Protein AF-0000000078685082 (afdb_homodimer)

Organism: Tetraodon nigroviridis (NCBI:txid99883)

Structure (mmCIF, N/CA/C/O backbone):
data_AF-0000000078685082-model_v1
#
loop_
_entity.id
_entity.type
_entity.pdbx_description
1 polymer 'MORN repeat-containing protein 3'
#
loo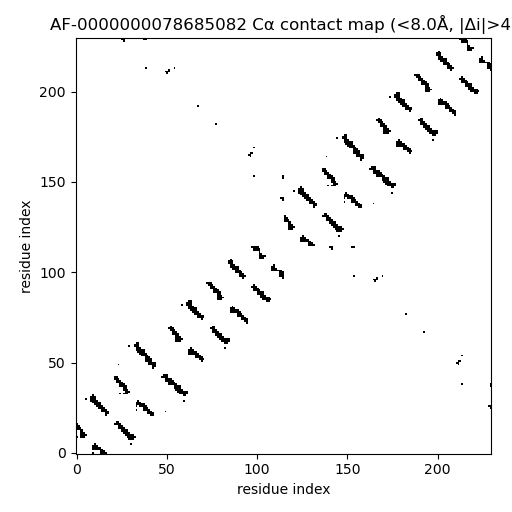p_
_atom_site.group_PDB
_atom_site.id
_atom_site.type_symbol
_atom_site.label_atom_id
_atom_site.label_alt_id
_atom_site.label_comp_id
_atom_site.label_asym_id
_atom_site.label_entity_id
_atom_site.label_seq_id
_atom_site.pdbx_PDB_ins_code
_atom_site.Cartn_x
_atom_site.Cartn_y
_atom_site.Cartn_z
_atom_site.occupancy
_atom_site.B_iso_or_equiv
_atom_site.auth_seq_id
_atom_site.auth_comp_id
_atom_site.auth_asym_id
_atom_site.auth_atom_id
_atom_site.pdbx_PDB_model_num
ATOM 1 N N . TYR A 1 1 ? -5.719 24.922 10.617 1 94.94 1 TYR A N 1
ATOM 2 C CA . TYR A 1 1 ? -4.48 24.203 10.883 1 94.94 1 TYR A CA 1
ATOM 3 C C . TYR A 1 1 ? -4.273 24 12.375 1 94.94 1 TYR A C 1
ATOM 5 O O . TYR A 1 1 ? -4.43 24.938 13.164 1 94.94 1 TYR A O 1
ATOM 13 N N . THR A 1 2 ? -4.035 22.766 12.781 1 95.56 2 THR A N 1
ATOM 14 C CA . THR A 1 2 ? -3.66 22.422 14.148 1 95.56 2 THR A CA 1
ATOM 15 C C . THR A 1 2 ? -2.309 21.719 14.18 1 95.56 2 THR A C 1
ATOM 17 O O . THR A 1 2 ? -2.145 20.656 13.57 1 95.56 2 THR A O 1
ATOM 20 N N . GLY A 1 3 ? -1.303 22.266 14.734 1 95.94 3 GLY A N 1
ATOM 21 C CA . GLY A 1 3 ? 0.028 21.688 14.789 1 95.94 3 GLY A CA 1
ATOM 22 C C . GLY A 1 3 ? 1.101 22.672 15.188 1 95.94 3 GLY A C 1
ATOM 23 O O . GLY A 1 3 ? 0.803 23.703 15.797 1 95.94 3 GLY A O 1
ATOM 24 N N . GLU A 1 4 ? 2.328 22.375 14.977 1 96.31 4 GLU A N 1
ATOM 25 C CA . GLU A 1 4 ? 3.482 23.172 15.359 1 96.31 4 GLU A CA 1
ATOM 26 C C . GLU A 1 4 ? 3.75 24.281 14.336 1 96.31 4 GLU A C 1
ATOM 28 O O . GLU A 1 4 ? 3.385 24.156 13.172 1 96.31 4 GLU A O 1
ATOM 33 N N . TRP A 1 5 ? 4.254 25.391 14.797 1 96.25 5 TRP A N 1
ATOM 34 C CA . TRP A 1 5 ? 4.621 26.516 13.961 1 96.25 5 TRP A CA 1
ATOM 35 C C . TRP A 1 5 ? 6.09 26.891 14.141 1 96.25 5 TRP A C 1
ATOM 37 O O . TRP A 1 5 ? 6.648 26.703 15.227 1 96.25 5 TRP A O 1
ATOM 47 N N . LEU A 1 6 ? 6.664 27.344 13.117 1 96.31 6 LEU A N 1
ATOM 48 C CA . LEU A 1 6 ? 8.008 27.906 13.133 1 96.31 6 LEU A CA 1
ATOM 49 C C . LEU A 1 6 ? 8.109 29.094 12.188 1 96.31 6 LEU A C 1
ATOM 51 O O . LEU A 1 6 ? 7.801 28.984 11 1 96.31 6 LEU A O 1
ATOM 55 N N . ASP A 1 7 ? 8.492 30.25 12.742 1 96.69 7 ASP A N 1
ATOM 56 C CA . ASP A 1 7 ? 8.609 31.5 11.977 1 96.69 7 ASP A CA 1
ATOM 57 C C . ASP A 1 7 ? 7.324 31.797 11.219 1 96.69 7 ASP A C 1
ATOM 59 O O . ASP A 1 7 ? 7.355 32.062 10.008 1 96.69 7 ASP A O 1
ATOM 63 N N . ASP A 1 8 ? 6.18 31.531 11.828 1 96.44 8 ASP A N 1
ATOM 64 C CA . ASP A 1 8 ? 4.832 31.859 11.375 1 96.44 8 ASP A CA 1
ATOM 65 C C . ASP A 1 8 ? 4.41 30.969 10.211 1 96.44 8 ASP A C 1
ATOM 67 O O . ASP A 1 8 ? 3.562 31.344 9.398 1 96.44 8 ASP A O 1
ATOM 71 N N . LYS A 1 9 ? 5.109 29.906 10.031 1 97.62 9 LYS A N 1
ATOM 72 C CA . LYS A 1 9 ? 4.734 28.922 9.023 1 97.62 9 LYS A CA 1
ATOM 73 C C . LYS A 1 9 ? 4.461 27.562 9.664 1 97.62 9 LYS A C 1
ATOM 75 O O . LYS A 1 9 ? 5.082 27.203 10.664 1 97.62 9 LYS A O 1
ATOM 80 N N . LYS A 1 10 ? 3.529 26.875 9.039 1 97 10 LYS A N 1
ATOM 81 C CA . LYS A 1 10 ? 3.285 25.5 9.492 1 97 10 LYS A CA 1
ATOM 82 C C . LYS A 1 10 ? 4.574 24.688 9.5 1 97 10 LYS A C 1
ATOM 84 O O . LYS A 1 10 ? 5.355 24.75 8.547 1 97 10 LYS A O 1
ATOM 89 N N . HIS A 1 11 ? 4.926 24 10.57 1 97.44 11 HIS A N 1
ATOM 90 C CA . HIS A 1 11 ? 6.16 23.234 10.75 1 97.44 11 HIS A CA 1
ATOM 91 C C . HIS A 1 11 ? 5.941 22.047 11.68 1 97.44 11 HIS A C 1
ATOM 93 O O . HIS A 1 11 ? 5.074 22.094 12.555 1 97.44 11 HIS A O 1
ATOM 99 N N . GLY A 1 12 ? 6.809 20.984 11.477 1 95.88 12 GLY A N 1
ATOM 100 C CA . GLY A 1 12 ? 6.656 19.812 12.336 1 95.88 12 GLY A CA 1
ATOM 101 C C . GLY A 1 12 ? 5.391 19.031 12.055 1 95.88 12 GLY A C 1
ATOM 102 O O . GLY A 1 12 ? 4.988 18.891 10.891 1 95.88 12 GLY A O 1
ATOM 103 N N . TYR A 1 13 ? 4.816 18.438 13.016 1 94.5 13 TYR A N 1
ATOM 104 C CA . TYR A 1 13 ? 3.625 17.609 12.828 1 94.5 13 TYR A CA 1
ATOM 105 C C . TYR A 1 13 ? 2.361 18.453 12.984 1 94.5 13 TYR A C 1
ATOM 107 O O . TYR A 1 13 ? 2.271 19.297 13.883 1 94.5 13 TYR A O 1
ATOM 115 N N . GLY A 1 14 ? 1.371 18.25 12.031 1 95.44 14 GLY A N 1
ATOM 116 C CA . GLY A 1 14 ? 0.139 19.016 12.125 1 95.44 14 GLY A CA 1
ATOM 117 C C . GLY A 1 14 ? -0.958 18.484 11.219 1 95.44 14 GLY A C 1
ATOM 118 O O . GLY A 1 14 ? -0.738 17.562 10.438 1 95.44 14 GLY A O 1
ATOM 119 N N . THR A 1 15 ? -2.123 19.016 11.367 1 96.12 15 THR A N 1
ATOM 120 C CA . THR A 1 15 ? -3.309 18.672 10.586 1 96.12 15 THR A CA 1
ATOM 121 C C . THR A 1 15 ? -3.9 19.922 9.938 1 96.12 15 THR A C 1
ATOM 123 O O . THR A 1 15 ? -4.121 20.938 10.617 1 96.12 15 THR A O 1
ATOM 126 N N . GLN A 1 16 ? -4.027 19.922 8.695 1 97.38 16 GLN A N 1
ATOM 127 C CA . GLN A 1 16 ? -4.734 20.984 7.977 1 97.38 16 GLN A CA 1
ATOM 128 C C . GLN A 1 16 ? -6.004 20.453 7.324 1 97.38 16 GLN A C 1
ATOM 130 O O . GLN A 1 16 ? -5.965 19.453 6.594 1 97.38 16 GLN A O 1
ATOM 135 N N . VAL A 1 17 ? -7.113 21.078 7.578 1 96.19 17 VAL A N 1
ATOM 136 C CA . VAL A 1 17 ? -8.398 20.734 6.973 1 96.19 17 VAL A CA 1
ATOM 137 C C . VAL A 1 17 ? -8.844 21.844 6.031 1 96.19 17 VAL A C 1
ATOM 139 O O . VAL A 1 17 ? -8.883 23.016 6.422 1 96.19 17 VAL A O 1
ATOM 142 N N . TRP A 1 18 ? -9 21.531 4.84 1 95.75 18 TRP A N 1
ATOM 143 C CA . TRP A 1 18 ? -9.594 22.453 3.877 1 95.75 18 TRP A CA 1
ATOM 144 C C . TRP A 1 18 ? -11.086 22.188 3.711 1 95.75 18 TRP A C 1
ATOM 146 O O . TRP A 1 18 ? -11.477 21.281 2.961 1 95.75 18 TRP A O 1
ATOM 156 N N . THR A 1 19 ? -11.906 22.922 4.344 1 91.56 19 THR A N 1
ATOM 157 C CA . THR A 1 19 ? -13.336 22.672 4.453 1 91.56 19 THR A CA 1
ATOM 158 C C . THR A 1 19 ? -14.031 22.875 3.105 1 91.56 19 THR A C 1
ATOM 160 O O . THR A 1 19 ? -15.016 22.203 2.799 1 91.56 19 THR A O 1
ATOM 163 N N . LYS A 1 20 ? -13.57 23.875 2.318 1 93.38 20 LYS A N 1
ATOM 164 C CA . LYS A 1 20 ? -14.203 24.188 1.044 1 93.38 20 LYS A CA 1
ATOM 165 C C . LYS A 1 20 ? -14.055 23.047 0.051 1 93.38 20 LYS A C 1
ATOM 167 O O . LYS A 1 20 ? -14.992 22.719 -0.683 1 93.38 20 LYS A O 1
ATOM 172 N N . THR A 1 21 ? -12.945 22.344 0.076 1 91.44 21 THR A N 1
ATOM 173 C CA . THR A 1 21 ? -12.672 21.297 -0.893 1 91.44 21 THR A CA 1
ATOM 174 C C . THR A 1 21 ? -12.914 19.922 -0.273 1 91.44 21 THR A C 1
ATOM 176 O O . THR A 1 21 ? -12.938 18.906 -0.98 1 91.44 21 THR A O 1
ATOM 179 N N . GLY A 1 22 ? -13.055 19.875 1.011 1 93.06 22 GLY A N 1
ATOM 180 C CA . GLY A 1 22 ? -13.25 18.609 1.696 1 93.06 22 GLY A CA 1
ATOM 181 C C . GLY A 1 22 ? -11.977 17.797 1.797 1 93.06 22 GLY A C 1
ATOM 182 O O . GLY A 1 22 ? -12.031 16.562 1.873 1 93.06 22 GLY A O 1
ATOM 183 N N . SER A 1 23 ? -10.836 18.484 1.773 1 94.81 23 SER A N 1
ATOM 184 C CA . SER A 1 23 ? -9.547 17.797 1.855 1 94.81 23 SER A CA 1
ATOM 185 C C . SER A 1 23 ? -8.906 17.984 3.227 1 94.81 23 SER A C 1
ATOM 187 O O . SER A 1 23 ? -9.258 18.922 3.957 1 94.81 23 SER A O 1
ATOM 189 N N . MET A 1 24 ? -8.055 17.031 3.561 1 95.75 24 MET A N 1
ATOM 190 C CA . MET A 1 24 ? -7.324 17.062 4.828 1 95.75 24 MET A CA 1
ATOM 191 C C . MET A 1 24 ? -5.918 16.5 4.66 1 95.75 24 MET A C 1
ATOM 193 O O . MET A 1 24 ? -5.719 15.516 3.934 1 95.75 24 MET A O 1
ATOM 197 N N . TYR A 1 25 ? -4.996 17.125 5.309 1 96.56 25 TYR A N 1
ATOM 198 C CA . TYR A 1 25 ? -3.639 16.594 5.367 1 96.56 25 TYR A CA 1
ATOM 199 C C . TYR A 1 25 ? -3.164 16.469 6.809 1 96.56 25 TYR A C 1
ATOM 201 O O . TYR A 1 25 ? -3.316 17.406 7.605 1 96.56 25 TYR A O 1
ATOM 209 N N . VAL A 1 26 ? -2.705 15.297 7.18 1 95.31 26 VAL A N 1
ATOM 210 C CA . VAL A 1 26 ? -2.121 15.016 8.484 1 95.31 26 VAL A CA 1
ATOM 211 C C . VAL A 1 26 ? -0.688 14.516 8.32 1 95.31 26 VAL A C 1
ATOM 213 O O . VAL A 1 26 ? -0.453 13.508 7.641 1 95.31 26 VAL A O 1
ATOM 216 N N . GLY A 1 27 ? 0.279 15.242 8.938 1 95.12 27 GLY A N 1
ATOM 217 C CA . GLY A 1 27 ? 1.666 14.82 8.82 1 95.12 27 GLY A CA 1
ATOM 218 C C . GLY A 1 27 ? 2.654 15.945 9.07 1 95.12 27 GLY A C 1
ATOM 219 O O . GLY A 1 27 ? 2.355 16.891 9.789 1 95.12 27 GLY A O 1
ATOM 220 N N . TYR A 1 28 ? 3.801 15.719 8.516 1 96.12 28 TYR A N 1
ATOM 221 C CA . TYR A 1 28 ? 4.875 16.672 8.773 1 96.12 28 TYR A CA 1
ATOM 222 C C . TYR A 1 28 ? 4.832 17.828 7.777 1 96.12 28 TYR A C 1
ATOM 224 O O . TYR A 1 28 ? 4.484 17.625 6.609 1 96.12 28 TYR A O 1
ATOM 232 N N . TRP A 1 29 ? 5.164 18.984 8.258 1 97.62 29 TRP A N 1
ATOM 233 C CA . TRP A 1 29 ? 5.199 20.234 7.504 1 97.62 29 TRP A CA 1
ATOM 234 C C . TRP A 1 29 ? 6.574 20.891 7.598 1 97.62 29 TRP A C 1
ATOM 236 O O . TRP A 1 29 ? 7.242 20.797 8.625 1 97.62 29 TRP A O 1
ATOM 246 N N . LYS A 1 30 ? 6.969 21.5 6.539 1 98.06 30 LYS A N 1
ATOM 247 C CA . LYS A 1 30 ? 8.148 22.359 6.484 1 98.06 30 LYS A CA 1
ATOM 248 C C . LYS A 1 30 ? 7.914 23.578 5.59 1 98.06 30 LYS A C 1
ATOM 250 O O . LYS A 1 30 ? 7.426 23.438 4.469 1 98.06 30 LYS A O 1
ATOM 255 N N . TYR A 1 31 ? 8.148 24.719 6.125 1 97.5 31 TYR A N 1
ATOM 256 C CA . TYR A 1 31 ? 7.988 25.984 5.418 1 97.5 31 TYR A CA 1
ATOM 257 C C . TYR A 1 31 ? 6.586 26.109 4.828 1 97.5 31 TYR A C 1
ATOM 259 O O . TYR A 1 31 ? 6.422 26.531 3.684 1 97.5 31 TYR A O 1
ATOM 267 N N . GLY A 1 32 ? 5.633 25.625 5.578 1 98 32 GLY A N 1
ATOM 268 C CA . GLY A 1 32 ? 4.23 25.828 5.242 1 98 32 GLY A CA 1
ATOM 269 C C . GLY A 1 32 ? 3.703 24.797 4.25 1 98 32 GLY A C 1
ATOM 270 O O . GLY A 1 32 ? 2.572 24.922 3.773 1 98 32 GLY A O 1
ATOM 271 N N . LYS A 1 33 ? 4.566 23.719 3.938 1 98.31 33 LYS A N 1
ATOM 272 C CA . LYS A 1 33 ? 4.152 22.719 2.965 1 98.31 33 LYS A CA 1
ATOM 273 C C . LYS A 1 33 ? 4.316 21.312 3.529 1 98.31 33 LYS A C 1
ATOM 275 O O . LYS A 1 33 ? 5.188 21.062 4.367 1 98.31 33 LYS A O 1
ATOM 280 N N . PRO A 1 34 ? 3.48 20.391 3.084 1 97.69 34 PRO A N 1
ATOM 281 C CA . PRO A 1 34 ? 3.736 19 3.438 1 97.69 34 PRO A CA 1
ATOM 282 C C . PRO A 1 34 ? 5.156 18.547 3.102 1 97.69 34 PRO A C 1
ATOM 284 O O . PRO A 1 34 ? 5.625 18.766 1.979 1 97.69 34 PRO A O 1
ATOM 287 N N . ASP A 1 35 ? 5.91 18.016 3.979 1 98.31 35 ASP A N 1
ATOM 288 C CA . ASP A 1 35 ? 7.297 17.594 3.82 1 98.31 35 ASP A CA 1
ATOM 289 C C . ASP A 1 35 ? 7.664 16.516 4.844 1 98.31 35 ASP A C 1
ATOM 291 O O . ASP A 1 35 ? 7.75 16.797 6.039 1 98.31 35 ASP A O 1
ATOM 295 N N . GLY A 1 36 ? 7.879 15.289 4.316 1 95.69 36 GLY A N 1
ATOM 296 C CA . GLY A 1 36 ? 8.047 14.125 5.168 1 95.69 36 GLY A CA 1
ATOM 297 C C . GLY A 1 36 ? 6.867 13.172 5.117 1 95.69 36 GLY A C 1
ATOM 298 O O . GLY A 1 36 ? 6.066 13.219 4.184 1 95.69 36 GLY A O 1
ATOM 299 N N . GLU A 1 37 ? 6.73 12.289 6.062 1 93.88 37 GLU A N 1
ATOM 300 C CA . GLU A 1 37 ? 5.629 11.336 6.113 1 93.88 37 GLU A CA 1
ATOM 301 C C . GLU A 1 37 ? 4.297 12.047 6.336 1 93.88 37 GLU A C 1
ATOM 303 O O . GLU A 1 37 ? 4.203 12.969 7.148 1 93.88 37 GLU A O 1
ATOM 308 N N . GLY A 1 38 ? 3.283 11.617 5.547 1 94.94 38 GLY A N 1
ATOM 309 C CA . GLY A 1 38 ? 1.976 12.234 5.727 1 94.94 38 GLY A CA 1
ATOM 310 C C . GLY A 1 38 ? 0.869 11.5 4.992 1 94.94 38 GLY A C 1
ATOM 311 O O . GLY A 1 38 ? 1.131 10.547 4.25 1 94.94 38 GLY A O 1
ATOM 312 N N . THR A 1 39 ? -0.371 11.938 5.285 1 96.12 39 THR A N 1
ATOM 313 C CA . THR A 1 39 ? -1.566 11.328 4.715 1 96.12 39 THR A CA 1
ATOM 314 C C . THR A 1 39 ? -2.525 12.398 4.199 1 96.12 39 THR A C 1
ATOM 316 O O . THR A 1 39 ? -2.85 13.344 4.918 1 96.12 39 THR A O 1
ATOM 319 N N . GLN A 1 40 ? -2.834 12.281 3.018 1 96.5 40 GLN A N 1
ATOM 320 C CA . GLN A 1 40 ? -3.902 13.086 2.439 1 96.5 40 GLN A CA 1
ATOM 321 C C . GLN A 1 40 ? -5.23 12.336 2.461 1 96.5 40 GLN A C 1
ATOM 323 O O . GLN A 1 40 ? -5.305 11.188 2.027 1 96.5 40 GLN A O 1
ATOM 328 N N . LYS A 1 41 ? -6.262 12.984 2.947 1 95.81 41 LYS A N 1
ATOM 329 C CA . LYS A 1 41 ? -7.598 12.398 3.018 1 95.81 41 LYS A CA 1
ATOM 330 C C . LYS A 1 41 ? -8.617 13.281 2.301 1 95.81 41 LYS A C 1
ATOM 332 O O . LYS A 1 41 ? -8.383 14.477 2.102 1 95.81 41 LYS A O 1
ATOM 337 N N . VAL A 1 42 ? -9.672 12.68 1.924 1 94.5 42 VAL A N 1
ATOM 338 C CA . VAL A 1 42 ? -10.766 13.414 1.3 1 94.5 42 VAL A CA 1
ATOM 339 C C . VAL A 1 42 ? -12.094 12.961 1.891 1 94.5 42 VAL A C 1
ATOM 341 O O . VAL A 1 42 ? -12.25 11.805 2.273 1 94.5 42 VAL A O 1
ATOM 344 N N . LEU A 1 43 ? -12.906 13.891 1.959 1 92.19 43 LEU A N 1
ATOM 345 C CA . LEU A 1 43 ? -14.25 13.562 2.426 1 92.19 43 LEU A CA 1
ATOM 346 C C . LEU A 1 43 ? -14.992 12.719 1.397 1 92.19 43 LEU A C 1
ATOM 348 O O . LEU A 1 43 ? -15.109 13.102 0.233 1 92.19 43 LEU A O 1
ATOM 352 N N . ASN A 1 44 ? -15.336 11.578 1.787 1 88.88 44 ASN A N 1
ATOM 353 C CA . ASN A 1 44 ? -16.125 10.695 0.939 1 88.88 44 ASN A CA 1
ATOM 354 C C . ASN A 1 44 ? -17.625 10.867 1.182 1 88.88 44 ASN A C 1
ATOM 356 O O . ASN A 1 44 ? -18.109 10.562 2.268 1 88.88 44 ASN A O 1
ATOM 360 N N . PRO A 1 45 ? -18.25 11.258 0.234 1 86.19 45 PRO A N 1
ATOM 361 C CA . PRO A 1 45 ? -19.672 11.531 0.452 1 86.19 45 PRO A CA 1
ATOM 362 C C . PRO A 1 45 ? -20.484 10.266 0.694 1 86.19 45 PRO A C 1
ATOM 364 O O . PRO A 1 45 ? -21.547 10.32 1.318 1 86.19 45 PRO A O 1
ATOM 367 N N . LYS A 1 46 ? -20 9.172 0.213 1 84.56 46 LYS A N 1
ATOM 368 C CA . LYS A 1 46 ? -20.719 7.914 0.369 1 84.56 46 LYS A CA 1
ATOM 369 C C . LYS A 1 46 ? -20.719 7.453 1.823 1 84.56 46 LYS A C 1
ATOM 371 O O . LYS A 1 46 ? -21.719 6.941 2.32 1 84.56 46 LYS A O 1
ATOM 376 N N . VAL A 1 47 ? -19.641 7.684 2.502 1 81.56 47 VAL A N 1
ATOM 377 C CA . VAL A 1 47 ? -19.547 7.207 3.877 1 81.56 47 VAL A CA 1
ATOM 378 C C . VAL A 1 47 ? -19.562 8.391 4.84 1 81.56 47 VAL A C 1
ATOM 380 O O . VAL A 1 47 ? -19.625 8.211 6.059 1 81.56 47 VAL A O 1
ATOM 383 N N . LYS A 1 48 ? -19.656 9.695 4.262 1 86.88 48 LYS A N 1
ATOM 384 C CA . LYS A 1 48 ? -19.719 10.945 5.02 1 86.88 48 LYS A CA 1
ATOM 385 C C . LYS A 1 48 ? -18.562 11.039 6.016 1 86.88 48 LYS A C 1
ATOM 387 O O . LYS A 1 48 ? -18.766 11.391 7.18 1 86.88 48 LYS A O 1
ATOM 392 N N . ASP A 1 49 ? -17.438 10.5 5.648 1 90 49 ASP A N 1
ATOM 393 C CA . ASP A 1 49 ? -16.219 10.539 6.453 1 90 49 ASP A CA 1
ATOM 394 C C . ASP A 1 49 ? -14.977 10.664 5.566 1 90 49 ASP A C 1
ATOM 396 O O . ASP A 1 49 ? -15.062 10.539 4.344 1 90 49 ASP A O 1
ATOM 400 N N . TYR A 1 50 ? -13.852 10.961 6.25 1 90.94 50 TYR A N 1
ATOM 401 C CA . TYR A 1 50 ? -12.609 11.094 5.492 1 90.94 50 TYR A CA 1
ATOM 402 C C . TYR A 1 50 ? -12.023 9.727 5.172 1 90.94 50 TYR A C 1
ATOM 404 O O . TYR A 1 50 ? -12.031 8.828 6.016 1 90.94 50 TYR A O 1
ATOM 412 N N . VAL A 1 51 ? -11.562 9.625 3.947 1 91.5 51 VAL A N 1
ATOM 413 C CA . VAL A 1 51 ? -10.875 8.406 3.518 1 91.5 51 VAL A CA 1
ATOM 414 C C . VAL A 1 51 ? -9.484 8.766 3.008 1 91.5 51 VAL A C 1
ATOM 416 O O . VAL A 1 51 ? -9.266 9.859 2.486 1 91.5 51 VAL A O 1
ATOM 419 N N . VAL A 1 52 ? -8.586 7.816 3.172 1 94.19 52 VAL A N 1
ATOM 420 C CA . VAL A 1 52 ? -7.211 8.062 2.758 1 94.19 52 VAL A CA 1
ATOM 421 C C . VAL A 1 52 ? -7.121 8.062 1.233 1 94.19 52 VAL A C 1
ATOM 423 O O . VAL A 1 52 ? -7.621 7.145 0.576 1 94.19 52 VAL A O 1
ATOM 426 N N . LYS A 1 53 ? -6.52 9.094 0.712 1 95.31 53 LYS A N 1
ATOM 427 C CA . LYS A 1 53 ? -6.242 9.156 -0.719 1 95.31 53 LYS A CA 1
ATOM 428 C C . LYS A 1 53 ? -4.777 8.836 -1.008 1 95.31 53 LYS A C 1
ATOM 430 O O . LYS A 1 53 ? -4.469 8.117 -1.957 1 95.31 53 LYS A O 1
ATOM 435 N N . TYR A 1 54 ? -3.953 9.344 -0.201 1 96.38 54 TYR A N 1
ATOM 436 C CA . TYR A 1 54 ? -2.521 9.094 -0.331 1 96.38 54 TYR A CA 1
ATOM 437 C C . TYR A 1 54 ? -1.852 9.039 1.037 1 96.38 54 TYR A C 1
ATOM 439 O O . TYR A 1 54 ? -2.152 9.852 1.914 1 96.38 54 TYR A O 1
ATOM 447 N N . ALA A 1 55 ? -1.031 8.117 1.258 1 95.69 55 ALA A N 1
ATOM 448 C CA . ALA A 1 55 ? -0.179 8.031 2.441 1 95.69 55 ALA A CA 1
ATOM 449 C C . ALA A 1 55 ? 1.26 7.703 2.057 1 95.69 55 ALA A C 1
ATOM 451 O O . ALA A 1 55 ? 1.509 6.738 1.326 1 95.69 55 ALA A O 1
ATOM 452 N N . GLY A 1 56 ? 2.213 8.5 2.484 1 94.81 56 GLY A N 1
ATOM 453 C CA . GLY A 1 56 ? 3.613 8.312 2.146 1 94.81 56 GLY A CA 1
ATOM 454 C C . GLY A 1 56 ? 4.457 9.547 2.385 1 94.81 56 GLY A C 1
ATOM 455 O O . GLY A 1 56 ? 4.16 10.344 3.281 1 94.81 56 GLY A O 1
ATOM 456 N N . ASP A 1 57 ? 5.52 9.57 1.598 1 95.75 57 ASP A N 1
ATOM 457 C CA . ASP A 1 57 ? 6.457 10.68 1.756 1 95.75 57 ASP A CA 1
ATOM 458 C C . ASP A 1 57 ? 6.055 11.867 0.88 1 95.75 57 ASP A C 1
ATOM 460 O O . ASP A 1 57 ? 5.512 11.68 -0.21 1 95.75 57 ASP A O 1
ATOM 464 N N . TRP A 1 58 ? 6.301 13.008 1.371 1 97.56 58 TRP A N 1
ATOM 465 C CA . TRP A 1 58 ? 6.117 14.281 0.681 1 97.56 58 TRP A CA 1
ATOM 466 C C . TRP A 1 58 ? 7.418 15.078 0.655 1 97.56 58 TRP A C 1
ATOM 468 O O . TRP A 1 58 ? 8.25 14.953 1.557 1 97.56 58 TRP A O 1
ATOM 478 N N . LYS A 1 59 ? 7.566 15.836 -0.357 1 98.38 59 LYS A N 1
ATOM 479 C CA . LYS A 1 59 ? 8.672 16.781 -0.459 1 98.38 59 LYS A CA 1
ATOM 480 C C . LYS A 1 59 ? 8.219 18.078 -1.141 1 98.38 59 LYS A C 1
ATOM 482 O O . LYS A 1 59 ? 7.703 18.047 -2.26 1 98.38 59 LYS A O 1
ATOM 487 N N . ASN A 1 60 ? 8.367 19.141 -0.419 1 98.06 60 ASN A N 1
ATOM 488 C CA . ASN A 1 60 ? 8.008 20.453 -0.951 1 98.06 60 ASN A CA 1
ATOM 489 C C . ASN A 1 60 ? 6.574 20.469 -1.474 1 98.06 60 ASN A C 1
ATOM 491 O O . ASN A 1 60 ? 6.312 20.984 -2.566 1 98.06 60 ASN A O 1
ATOM 495 N N . GLY A 1 61 ? 5.691 19.844 -0.752 1 98.19 61 GLY A N 1
ATOM 496 C CA . GLY A 1 61 ? 4.262 19.906 -1.018 1 98.19 61 GLY A CA 1
ATOM 497 C C . GLY A 1 61 ? 3.814 18.906 -2.07 1 98.19 61 GLY A C 1
ATOM 498 O O . GLY A 1 61 ? 2.645 18.891 -2.461 1 98.19 61 GLY A O 1
ATOM 499 N N . LYS A 1 62 ? 4.797 18.062 -2.547 1 98.38 62 LYS A N 1
ATOM 500 C CA . LYS A 1 62 ? 4.461 17.094 -3.584 1 98.38 62 LYS A CA 1
ATOM 501 C C . LYS A 1 62 ? 4.73 15.664 -3.109 1 98.38 62 LYS A C 1
ATOM 503 O O . LYS A 1 62 ? 5.676 15.43 -2.354 1 98.38 62 LYS A O 1
ATOM 508 N N . LYS A 1 63 ? 3.902 14.719 -3.57 1 97.62 63 LYS A N 1
ATOM 509 C CA . LYS A 1 63 ? 4.172 13.312 -3.297 1 97.62 63 LYS A CA 1
ATOM 510 C C . LYS A 1 63 ? 5.574 12.922 -3.756 1 97.62 63 LYS A C 1
ATOM 512 O O . LYS A 1 63 ? 6.012 13.312 -4.836 1 97.62 63 LYS A O 1
ATOM 517 N N . HIS A 1 64 ? 6.305 12.211 -2.955 1 97.5 64 HIS A N 1
ATOM 518 C CA . HIS A 1 64 ? 7.699 11.852 -3.205 1 97.5 64 HIS A CA 1
ATOM 519 C C . HIS A 1 64 ? 8.078 10.578 -2.467 1 97.5 64 HIS A C 1
ATOM 521 O O . HIS A 1 64 ? 7.422 10.195 -1.497 1 97.5 64 HIS A O 1
ATOM 527 N N . GLY A 1 65 ? 9.102 9.812 -3.006 1 95 65 GLY A N 1
ATOM 528 C CA . GLY A 1 65 ? 9.5 8.594 -2.318 1 95 65 GLY A CA 1
ATOM 529 C C . GLY A 1 65 ? 8.484 7.477 -2.443 1 95 65 GLY A C 1
ATOM 530 O O . GLY A 1 65 ? 7.859 7.312 -3.494 1 95 65 GLY A O 1
ATOM 531 N N . MET A 1 66 ? 8.344 6.684 -1.386 1 93.06 66 MET A N 1
ATOM 532 C CA . MET A 1 66 ? 7.398 5.57 -1.39 1 93.06 66 MET A CA 1
ATOM 533 C C . MET A 1 66 ? 6.035 6.016 -0.875 1 93.06 66 MET A C 1
ATOM 535 O O . MET A 1 66 ? 5.949 6.828 0.047 1 93.06 66 MET A O 1
ATOM 539 N N . GLY A 1 67 ? 4.988 5.492 -1.525 1 94.38 67 GLY A N 1
ATOM 540 C CA . GLY A 1 67 ? 3.658 5.824 -1.036 1 94.38 67 GLY A CA 1
ATOM 541 C C . GLY A 1 67 ? 2.578 4.906 -1.575 1 94.38 67 GLY A C 1
ATOM 542 O O . GLY A 1 67 ? 2.828 4.113 -2.488 1 94.38 67 GLY A O 1
ATOM 543 N N . LEU A 1 68 ? 1.446 4.957 -0.942 1 96.5 68 LEU A N 1
ATOM 544 C CA . LEU A 1 68 ? 0.231 4.242 -1.313 1 96.5 68 LEU A CA 1
ATOM 545 C C . LEU A 1 68 ? -0.868 5.215 -1.729 1 96.5 68 LEU A C 1
ATOM 547 O O . LEU A 1 68 ? -1.146 6.184 -1.021 1 96.5 68 LEU A O 1
ATOM 551 N N . TYR A 1 69 ? -1.327 5.027 -2.924 1 96.44 69 TYR A N 1
ATOM 552 C CA . TYR A 1 69 ? -2.363 5.891 -3.48 1 96.44 69 TYR A CA 1
ATOM 553 C C . TYR A 1 69 ? -3.637 5.102 -3.764 1 96.44 69 TYR A C 1
ATOM 555 O O . TYR A 1 69 ? -3.602 4.086 -4.461 1 96.44 69 TYR A O 1
ATOM 563 N N . PHE A 1 70 ? -4.703 5.605 -3.227 1 94.56 70 PHE A N 1
ATOM 564 C CA . PHE A 1 70 ? -6 4.965 -3.387 1 94.56 70 PHE A CA 1
ATOM 565 C C . PHE A 1 70 ? -6.848 5.699 -4.418 1 94.56 70 PHE A C 1
ATOM 567 O O . PHE A 1 70 ? -7.18 6.875 -4.23 1 94.56 70 PHE A O 1
ATOM 574 N N . ASP A 1 71 ? -7.129 4.973 -5.48 1 90.62 71 ASP A N 1
ATOM 575 C CA . ASP A 1 71 ? -8.023 5.539 -6.488 1 90.62 71 ASP A CA 1
ATOM 576 C C . ASP A 1 71 ? -9.391 4.863 -6.453 1 90.62 71 ASP A C 1
ATOM 578 O O . ASP A 1 71 ? -9.484 3.635 -6.52 1 90.62 71 ASP A O 1
ATOM 582 N N . ASP A 1 72 ? -10.422 5.586 -6.422 1 83.56 72 ASP A N 1
ATOM 583 C CA . ASP A 1 72 ? -11.781 5.078 -6.273 1 83.56 72 ASP A CA 1
ATOM 584 C C . ASP A 1 72 ? -12.141 4.117 -7.41 1 83.56 72 ASP A C 1
ATOM 586 O O . ASP A 1 72 ? -12.906 3.176 -7.215 1 83.56 72 ASP A O 1
ATOM 590 N N . ASN A 1 73 ? -11.594 4.316 -8.57 1 84.88 73 ASN A N 1
ATOM 591 C CA . ASN A 1 73 ? -12 3.541 -9.734 1 84.88 73 ASN A CA 1
ATOM 592 C C . ASN A 1 73 ? -10.875 2.633 -10.227 1 84.88 73 ASN A C 1
ATOM 594 O O . ASN A 1 73 ? -11.117 1.471 -10.562 1 84.88 73 ASN A O 1
ATOM 598 N N . ALA A 1 74 ? -9.641 3.143 -10.117 1 86.31 74 ALA A N 1
ATOM 599 C CA . ALA A 1 74 ? -8.531 2.48 -10.797 1 86.31 74 ALA A CA 1
ATOM 600 C C . ALA A 1 74 ? -7.844 1.477 -9.875 1 86.31 74 ALA A C 1
ATOM 602 O O . ALA A 1 74 ? -7.094 0.614 -10.328 1 86.31 74 ALA A O 1
ATOM 603 N N . GLY A 1 75 ? -8.18 1.59 -8.555 1 91.56 75 GLY A N 1
ATOM 604 C CA . GLY A 1 75 ? -7.551 0.664 -7.629 1 91.56 75 GLY A CA 1
ATOM 605 C C . GLY A 1 75 ? -6.492 1.317 -6.758 1 91.56 75 GLY A C 1
ATOM 606 O O . GLY A 1 75 ? -6.648 2.467 -6.344 1 91.56 75 GLY A O 1
ATOM 607 N N . ILE A 1 76 ? -5.469 0.537 -6.348 1 94.69 76 ILE A N 1
ATOM 608 C CA . ILE A 1 76 ? -4.449 0.996 -5.41 1 94.69 76 ILE A CA 1
ATOM 609 C C . ILE A 1 76 ? -3.076 0.959 -6.082 1 94.69 76 ILE A C 1
ATOM 611 O O . ILE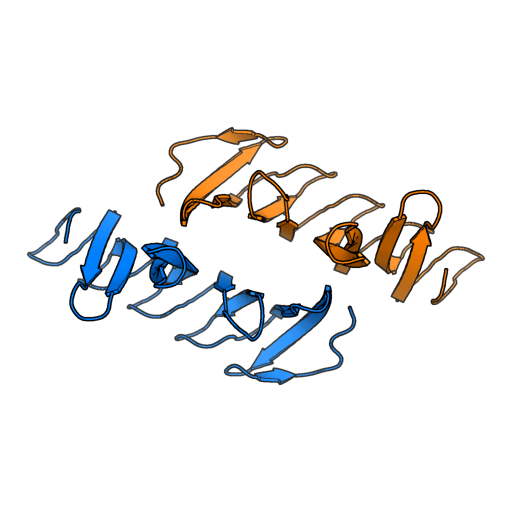 A 1 76 ? -2.721 -0.03 -6.727 1 94.69 76 ILE A O 1
ATOM 615 N N . TYR A 1 77 ? -2.389 2.061 -6.027 1 95.31 77 TYR A N 1
ATOM 616 C CA . TYR A 1 77 ? -0.995 2.092 -6.457 1 95.31 77 TYR A CA 1
ATOM 617 C C . TYR A 1 77 ? -0.055 2.137 -5.258 1 95.31 77 TYR A C 1
ATOM 619 O O . TYR A 1 77 ? -0.246 2.939 -4.344 1 95.31 77 TYR A O 1
ATOM 627 N N . GLU A 1 78 ? 0.907 1.24 -5.172 1 94.44 78 GLU A N 1
ATOM 628 C CA . GLU A 1 78 ? 1.986 1.208 -4.188 1 94.44 78 GLU A CA 1
ATOM 629 C C . GLU A 1 78 ? 3.35 1.345 -4.863 1 94.44 78 GLU A C 1
ATOM 631 O O . GLU A 1 78 ? 3.732 0.502 -5.676 1 94.44 78 GLU A O 1
ATOM 636 N N . GLY A 1 79 ? 4.109 2.486 -4.527 1 94 79 GLY A N 1
ATOM 637 C CA . GLY A 1 79 ? 5.418 2.586 -5.152 1 94 79 GLY A CA 1
ATOM 638 C C . GLY A 1 79 ? 6.031 3.971 -5.039 1 94 79 GLY A C 1
ATOM 639 O O . GLY A 1 79 ? 5.715 4.723 -4.117 1 94 79 GLY A O 1
ATOM 640 N N . GLN A 1 80 ? 6.945 4.172 -5.984 1 95.31 80 GLN A N 1
ATOM 641 C CA . GLN A 1 80 ? 7.766 5.379 -5.918 1 95.31 80 GLN A CA 1
ATOM 642 C C . GLN A 1 80 ? 7.062 6.555 -6.59 1 95.31 80 GLN A C 1
ATOM 644 O O . GLN A 1 80 ? 6.395 6.387 -7.613 1 95.31 80 GLN A O 1
ATOM 649 N N . TRP A 1 81 ? 7.254 7.707 -6.016 1 96.94 81 TRP A N 1
ATOM 650 C CA . TRP A 1 81 ? 6.77 8.984 -6.523 1 96.94 81 TRP A CA 1
ATOM 651 C C . TRP A 1 81 ? 7.914 9.984 -6.656 1 96.94 81 TRP A C 1
ATOM 653 O O . TRP A 1 81 ? 8.812 10.031 -5.809 1 96.94 81 TRP A O 1
ATOM 663 N N . VAL A 1 82 ? 7.875 10.781 -7.691 1 97.31 82 VAL A N 1
ATOM 664 C CA . VAL A 1 82 ? 8.797 11.891 -7.891 1 97.31 82 VAL A CA 1
ATOM 665 C C . VAL A 1 82 ? 8.031 13.117 -8.398 1 97.31 82 VAL A C 1
ATOM 667 O O . VAL A 1 82 ? 7.402 13.062 -9.453 1 97.31 82 VAL A O 1
ATOM 670 N N . GLU A 1 83 ? 8.023 14.172 -7.578 1 97.12 83 GLU A N 1
ATOM 671 C CA . GLU A 1 83 ? 7.387 15.438 -7.93 1 97.12 83 GLU A CA 1
ATOM 672 C C . GLU A 1 83 ? 5.918 15.242 -8.289 1 97.12 83 GLU A C 1
ATOM 674 O O . GLU A 1 83 ? 5.449 15.758 -9.305 1 97.12 83 GLU A O 1
ATOM 679 N N . GLY A 1 84 ? 5.289 14.383 -7.539 1 97.5 84 GLY A N 1
ATOM 680 C CA . GLY A 1 84 ? 3.848 14.242 -7.648 1 97.5 84 GLY A CA 1
ATOM 681 C C . GLY A 1 84 ? 3.422 13.195 -8.664 1 97.5 84 GLY A C 1
ATOM 682 O O . GLY A 1 84 ? 2.229 12.969 -8.867 1 97.5 84 GLY A O 1
ATOM 683 N N . HIS A 1 85 ? 4.48 12.562 -9.242 1 96.94 85 HIS A N 1
ATOM 684 C CA . HIS A 1 85 ? 4.152 11.57 -10.266 1 96.94 85 HIS A CA 1
ATOM 685 C C . HIS A 1 85 ? 4.699 10.195 -9.898 1 96.94 85 HIS A C 1
ATOM 687 O O . HIS A 1 85 ? 5.797 10.086 -9.344 1 96.94 85 HIS A O 1
ATOM 693 N N . GLN A 1 86 ? 3.904 9.148 -10.242 1 94.81 86 GLN A N 1
ATOM 694 C CA . GLN A 1 86 ? 4.426 7.797 -10.109 1 94.81 86 GLN A CA 1
ATOM 695 C C . GLN A 1 86 ? 5.68 7.602 -10.961 1 94.81 86 GLN A C 1
ATOM 697 O O . GLN A 1 86 ? 5.676 7.91 -12.148 1 94.81 86 GLN A O 1
ATOM 702 N N . ASN A 1 87 ? 6.777 7.23 -10.383 1 94.69 87 ASN A N 1
ATOM 703 C CA . ASN A 1 87 ? 8.07 7.07 -11.031 1 94.69 87 ASN A CA 1
ATOM 704 C C . ASN A 1 87 ? 8.898 5.969 -10.383 1 94.69 87 ASN A C 1
ATOM 706 O O . ASN A 1 87 ? 8.914 5.84 -9.156 1 94.69 87 ASN A O 1
ATOM 710 N N . GLY A 1 88 ? 9.5 5.082 -11.328 1 91.94 88 GLY A N 1
ATOM 711 C CA . GLY A 1 88 ? 10.273 3.98 -10.789 1 91.94 88 GLY A CA 1
ATOM 712 C C . GLY A 1 88 ? 9.477 2.697 -10.648 1 91.94 88 GLY A C 1
ATOM 713 O O . GLY A 1 88 ? 8.594 2.422 -11.461 1 91.94 88 GLY A O 1
ATOM 714 N N . TRP A 1 89 ? 9.789 1.87 -9.68 1 89.62 89 TRP A N 1
ATOM 715 C CA . TRP A 1 89 ? 9.125 0.587 -9.492 1 89.62 89 TRP A CA 1
ATOM 716 C C . TRP A 1 89 ? 7.844 0.755 -8.68 1 89.62 89 TRP A C 1
ATOM 718 O O . TRP A 1 89 ? 7.789 1.578 -7.758 1 89.62 89 TRP A O 1
ATOM 728 N N . GLY A 1 90 ? 6.816 0.055 -9.102 1 90.81 90 GLY A N 1
ATOM 729 C CA . GLY A 1 90 ? 5.578 0.074 -8.336 1 90.81 90 GLY A CA 1
ATOM 730 C C . GLY A 1 90 ? 4.66 -1.089 -8.656 1 90.81 90 GLY A C 1
ATOM 731 O O . GLY A 1 90 ? 4.992 -1.939 -9.484 1 90.81 90 GLY A O 1
ATOM 732 N N . ARG A 1 91 ? 3.629 -1.109 -7.938 1 92.38 91 ARG A N 1
ATOM 733 C CA . ARG A 1 91 ? 2.58 -2.109 -8.125 1 92.38 91 ARG A CA 1
ATOM 734 C C . ARG A 1 91 ? 1.205 -1.455 -8.188 1 92.38 91 ARG A C 1
ATOM 736 O O . ARG A 1 91 ? 0.906 -0.548 -7.406 1 92.38 91 ARG A O 1
ATOM 743 N N . MET A 1 92 ? 0.489 -1.934 -9.133 1 93.25 92 MET A N 1
ATOM 744 C CA . MET A 1 92 ? -0.904 -1.512 -9.25 1 93.25 92 MET A CA 1
ATOM 745 C C . MET A 1 92 ? -1.851 -2.67 -8.953 1 93.25 92 MET A C 1
ATOM 747 O O . MET A 1 92 ? -1.71 -3.754 -9.523 1 93.25 92 MET A O 1
ATOM 751 N N . TYR A 1 93 ? -2.768 -2.408 -8.008 1 91 93 TYR A N 1
ATOM 752 C CA . TYR A 1 93 ? -3.801 -3.377 -7.66 1 91 93 TYR A CA 1
ATOM 753 C C . TYR A 1 93 ? -5.152 -2.969 -8.234 1 91 93 TYR A C 1
ATOM 755 O O . TYR A 1 93 ? -5.727 -1.957 -7.828 1 91 93 TYR A O 1
ATOM 763 N N . PHE A 1 94 ? -5.676 -3.83 -9.094 1 89.31 94 PHE A N 1
ATOM 764 C CA . PHE A 1 94 ? -6.926 -3.498 -9.766 1 89.31 94 PHE A CA 1
ATOM 765 C C . PHE A 1 94 ? -8.117 -4.074 -9.008 1 89.31 94 PHE A C 1
ATOM 767 O O . PHE A 1 94 ? -7.996 -5.102 -8.336 1 89.31 94 PHE A O 1
ATOM 774 N N . PRO A 1 95 ? -9.258 -3.436 -9.172 1 86.38 95 PRO A N 1
ATOM 775 C CA . PRO A 1 95 ? -10.453 -3.895 -8.469 1 86.38 95 PRO A CA 1
ATOM 776 C C . PRO A 1 95 ? -10.844 -5.328 -8.828 1 86.38 95 PRO A C 1
ATOM 778 O O . PRO A 1 95 ? -11.445 -6.035 -8.016 1 86.38 95 PRO A O 1
ATOM 781 N N . ASN A 1 96 ? -10.375 -5.785 -9.938 1 83.69 96 ASN A N 1
ATOM 782 C CA . ASN A 1 96 ? -10.742 -7.121 -10.391 1 83.69 96 ASN A CA 1
ATOM 783 C C . ASN A 1 96 ? -9.797 -8.18 -9.836 1 83.69 96 ASN A C 1
ATOM 785 O O . ASN A 1 96 ? -9.875 -9.352 -10.219 1 83.69 96 ASN A O 1
ATOM 789 N N . GLY A 1 97 ? -8.836 -7.734 -9.055 1 83.12 97 GLY A N 1
ATOM 790 C CA . GLY A 1 97 ? -7.938 -8.688 -8.422 1 83.12 97 GLY A CA 1
ATOM 791 C C . GLY A 1 97 ? -6.609 -8.828 -9.141 1 83.12 97 GLY A C 1
ATOM 792 O O . GLY A 1 97 ? -5.691 -9.477 -8.633 1 83.12 97 GLY A O 1
ATOM 793 N N . ASP A 1 98 ? -6.488 -8.203 -10.266 1 86.06 98 ASP A N 1
ATOM 794 C CA . ASP A 1 98 ? -5.227 -8.25 -11 1 86.06 98 ASP A CA 1
ATOM 795 C C . ASP A 1 98 ? -4.188 -7.324 -10.367 1 86.06 98 ASP A C 1
ATOM 797 O O . ASP A 1 98 ? -4.539 -6.297 -9.781 1 86.06 98 ASP A O 1
ATOM 801 N N . VAL A 1 99 ? -2.91 -7.82 -10.445 1 90.19 99 VAL A N 1
ATOM 802 C CA . VAL A 1 99 ? -1.812 -6.996 -9.945 1 90.19 99 VAL A CA 1
ATOM 803 C C . VAL A 1 99 ? -0.786 -6.781 -11.062 1 90.19 99 VAL A C 1
ATOM 805 O O . VAL A 1 99 ? -0.424 -7.723 -11.766 1 90.19 99 VAL A O 1
ATOM 808 N N . TYR A 1 100 ? -0.49 -5.527 -11.281 1 88 100 TYR A N 1
ATOM 809 C CA . TYR A 1 100 ? 0.596 -5.168 -12.188 1 88 100 TYR A CA 1
ATOM 810 C C . TYR A 1 100 ? 1.814 -4.684 -11.406 1 88 100 TYR A C 1
ATOM 812 O O . TYR A 1 100 ? 1.698 -3.82 -10.531 1 88 100 TYR A O 1
ATOM 820 N N . ALA A 1 101 ? 2.92 -5.367 -11.609 1 87.5 101 ALA A N 1
ATOM 821 C CA . ALA A 1 101 ? 4.188 -4.918 -11.039 1 87.5 101 ALA A CA 1
ATOM 822 C C . ALA A 1 101 ? 5.176 -4.531 -12.141 1 87.5 101 ALA A C 1
ATOM 824 O O . ALA A 1 101 ? 5.426 -5.312 -13.062 1 87.5 101 ALA A O 1
ATOM 825 N N . GLY A 1 102 ? 5.707 -3.211 -12.07 1 86.56 102 GLY A N 1
ATOM 826 C CA . GLY A 1 102 ? 6.633 -2.766 -13.102 1 86.56 102 GLY A CA 1
ATOM 827 C C . GLY A 1 102 ? 7.113 -1.342 -12.891 1 86.56 102 GLY A C 1
ATOM 828 O O . GLY A 1 102 ? 6.984 -0.79 -11.797 1 86.56 102 GLY A O 1
ATOM 829 N N . GLU A 1 103 ? 7.73 -0.919 -13.961 1 90.38 103 GLU A N 1
ATOM 830 C CA . GLU A 1 103 ? 8.297 0.426 -13.906 1 90.38 103 GLU A CA 1
ATOM 831 C C . GLU A 1 103 ? 7.285 1.467 -14.383 1 90.38 103 GLU A C 1
ATOM 833 O O . GLU A 1 103 ? 6.535 1.226 -15.336 1 90.38 103 GLU A O 1
ATOM 838 N N . TRP A 1 104 ? 7.273 2.551 -13.742 1 91.38 104 TRP A N 1
ATOM 839 C CA . TRP A 1 104 ? 6.477 3.715 -14.117 1 91.38 104 TRP A CA 1
ATOM 840 C C . TRP A 1 104 ? 7.375 4.883 -14.508 1 91.38 104 TRP A C 1
ATOM 842 O O . TRP A 1 104 ? 8.461 5.051 -13.953 1 91.38 104 TRP A O 1
ATOM 852 N N . LEU A 1 105 ? 6.879 5.602 -15.516 1 89.81 105 LEU A N 1
ATOM 853 C CA . LEU A 1 105 ? 7.523 6.848 -15.914 1 89.81 105 LEU A CA 1
ATOM 854 C C . LEU A 1 105 ? 6.496 7.957 -16.109 1 89.81 105 LEU A C 1
ATOM 856 O O . LEU A 1 105 ? 5.637 7.867 -16.984 1 89.81 105 LEU A O 1
ATOM 860 N N . ASN A 1 106 ? 6.59 8.891 -15.242 1 89.62 106 ASN A N 1
ATOM 861 C CA . ASN A 1 106 ? 5.727 10.062 -15.281 1 89.62 106 ASN A CA 1
ATOM 862 C C . ASN A 1 106 ? 4.25 9.672 -15.297 1 89.62 106 ASN A C 1
ATOM 864 O O . ASN A 1 106 ? 3.48 10.156 -16.125 1 89.62 106 ASN A O 1
ATOM 868 N N . GLY A 1 107 ? 3.861 8.695 -14.461 1 87.75 107 GLY A N 1
ATOM 869 C CA . GLY A 1 107 ? 2.467 8.336 -14.25 1 87.75 107 GLY A CA 1
ATOM 870 C C . GLY A 1 107 ? 1.982 7.242 -15.188 1 87.75 107 GLY A C 1
ATOM 871 O O . GLY A 1 107 ? 0.839 6.793 -15.086 1 87.75 107 GLY A O 1
ATOM 872 N N . GLN A 1 108 ? 2.928 6.852 -16.031 1 88 108 GLN A N 1
ATOM 873 C CA . GLN A 1 108 ? 2.547 5.812 -16.984 1 88 108 GLN A CA 1
ATOM 874 C C . GLN A 1 108 ? 3.346 4.535 -16.75 1 88 108 GLN A C 1
ATOM 876 O O . GLN A 1 108 ? 4.555 4.586 -16.516 1 88 108 GLN A O 1
ATOM 881 N N . HIS A 1 109 ? 2.568 3.443 -16.672 1 80.75 109 HIS A N 1
ATOM 882 C CA . HIS A 1 109 ? 3.293 2.193 -16.453 1 80.75 109 HIS A CA 1
ATOM 883 C C . HIS A 1 109 ? 3.84 1.649 -17.781 1 80.75 109 HIS A C 1
ATOM 885 O O . HIS A 1 109 ? 3.193 1.769 -18.812 1 80.75 109 HIS A O 1
ATOM 891 N N . HIS A 1 110 ? 5.082 1.322 -17.75 1 73.94 110 HIS A N 1
ATOM 892 C CA . HIS A 1 110 ? 5.801 0.768 -18.891 1 73.94 110 HIS A CA 1
ATOM 893 C C . HIS A 1 110 ? 6.242 -0.666 -18.609 1 73.94 110 HIS A C 1
ATOM 895 O O . HIS A 1 110 ? 6.789 -0.959 -17.547 1 73.94 110 HIS A O 1
ATOM 901 N N . GLY A 1 111 ? 5.613 -1.675 -19.625 1 59.22 111 GLY A N 1
ATOM 902 C CA . GLY A 1 111 ? 6.152 -3.023 -19.547 1 59.22 111 GLY A CA 1
ATOM 903 C C . GLY A 1 111 ? 5.117 -4.062 -19.156 1 59.22 111 GLY A C 1
ATOM 904 O O . GLY A 1 111 ? 3.93 -3.752 -19.062 1 59.22 111 GLY A O 1
ATOM 905 N N . GLN A 1 112 ? 5.41 -5.293 -19.281 1 55.22 112 GLN A N 1
ATOM 906 C CA . GLN A 1 112 ? 4.539 -6.441 -19.062 1 55.22 112 GLN A CA 1
ATOM 907 C C . GLN A 1 112 ? 4.258 -6.633 -17.578 1 55.22 112 GLN A C 1
ATOM 909 O O . GLN A 1 112 ? 5.18 -6.629 -16.75 1 55.22 112 GLN A O 1
ATOM 914 N N . GLY A 1 113 ? 3.26 -5.926 -17.125 1 54.06 113 GLY A N 1
ATOM 915 C CA . GLY A 1 113 ? 2.9 -6.168 -15.742 1 54.06 113 GLY A CA 1
ATOM 916 C C . GLY A 1 113 ? 2.609 -7.629 -15.445 1 54.06 113 GLY A C 1
ATOM 917 O O . GLY A 1 113 ? 2.025 -8.328 -16.281 1 54.06 113 GLY A O 1
ATOM 918 N N . ILE A 1 114 ? 3.471 -8.398 -15.07 1 55.88 114 ILE A N 1
ATOM 919 C CA . ILE A 1 114 ? 3.494 -9.836 -14.805 1 55.88 114 ILE A CA 1
ATOM 920 C C . ILE A 1 114 ? 2.264 -10.227 -13.992 1 55.88 114 ILE A C 1
ATOM 922 O O . ILE A 1 114 ? 1.627 -11.25 -14.273 1 55.88 114 ILE A O 1
ATOM 926 N N . VAL A 1 115 ? 1.854 -9.586 -12.922 1 52.22 115 VAL A N 1
ATOM 927 C CA . VAL A 1 115 ? 1.323 -10.477 -11.891 1 52.22 115 VAL A CA 1
ATOM 928 C C . VAL A 1 115 ? -0.198 -10.539 -12.008 1 52.22 115 VAL A C 1
ATOM 930 O O . VAL A 1 115 ? -0.854 -9.531 -12.258 1 52.22 115 VAL A O 1
ATOM 933 N N . TYR B 1 1 ? -0.857 -26.328 -11.109 1 95.12 1 TYR B N 1
ATOM 934 C CA . TYR B 1 1 ? 0.227 -25.391 -11.367 1 95.12 1 TYR B CA 1
ATOM 935 C C . TYR B 1 1 ? 0.4 -25.156 -12.867 1 95.12 1 TYR B C 1
ATOM 937 O O . TYR B 1 1 ? 0.423 -26.109 -13.648 1 95.12 1 TYR B O 1
ATOM 945 N N . THR B 1 2 ? 0.407 -23.875 -13.266 1 95.62 2 THR B N 1
ATOM 946 C CA . THR B 1 2 ? 0.719 -23.469 -14.633 1 95.62 2 THR B CA 1
ATOM 947 C C . THR B 1 2 ? 1.917 -22.531 -14.664 1 95.62 2 THR B C 1
ATOM 949 O O . THR B 1 2 ? 1.884 -21.453 -14.047 1 95.62 2 THR B O 1
ATOM 952 N N . GLY B 1 3 ? 3.016 -22.891 -15.227 1 96.06 3 GLY B N 1
ATOM 953 C CA . GLY B 1 3 ? 4.215 -22.062 -15.273 1 96.06 3 GLY B CA 1
ATOM 954 C C . GLY B 1 3 ? 5.453 -22.844 -15.672 1 96.06 3 GLY B C 1
ATOM 955 O O . GLY B 1 3 ? 5.355 -23.906 -16.281 1 96.06 3 GLY B O 1
ATOM 956 N N . GLU B 1 4 ? 6.609 -22.312 -15.445 1 96.44 4 GLU B N 1
ATOM 957 C CA . GLU B 1 4 ? 7.895 -22.891 -15.828 1 96.44 4 GLU B CA 1
ATOM 958 C C . GLU B 1 4 ? 8.359 -23.922 -14.805 1 96.44 4 GLU B C 1
ATOM 960 O O . GLU B 1 4 ? 7.977 -23.859 -13.633 1 96.44 4 GLU B O 1
ATOM 965 N N . TRP B 1 5 ? 9.078 -24.906 -15.266 1 96.25 5 TRP B N 1
ATOM 966 C CA . TRP B 1 5 ? 9.648 -25.953 -14.43 1 96.25 5 TRP B CA 1
ATOM 967 C C . TRP B 1 5 ? 11.164 -26.031 -14.609 1 96.25 5 TRP B C 1
ATOM 969 O O . TRP B 1 5 ? 11.68 -25.734 -15.688 1 96.25 5 TRP B O 1
ATOM 979 N N . LEU B 1 6 ? 11.82 -26.375 -13.578 1 96.31 6 LEU B N 1
ATOM 980 C CA . LEU B 1 6 ? 13.25 -26.672 -13.586 1 96.31 6 LEU B CA 1
ATOM 981 C C . LEU B 1 6 ? 13.57 -27.812 -12.641 1 96.31 6 LEU B C 1
ATOM 983 O O . LEU B 1 6 ? 13.242 -27.766 -11.453 1 96.31 6 LEU B O 1
ATOM 987 N N . ASP B 1 7 ? 14.172 -28.859 -13.195 1 96.69 7 ASP B N 1
ATOM 988 C CA . ASP B 1 7 ? 14.516 -30.062 -12.438 1 96.69 7 ASP B CA 1
ATOM 989 C C . ASP B 1 7 ? 13.305 -30.594 -11.68 1 96.69 7 ASP B C 1
ATOM 991 O O . ASP B 1 7 ? 13.383 -30.859 -10.477 1 96.69 7 ASP B O 1
ATOM 995 N N . ASP B 1 8 ? 12.125 -30.578 -12.312 1 96.44 8 ASP B N 1
ATOM 996 C CA . ASP B 1 8 ? 10.859 -31.156 -11.867 1 96.44 8 ASP B CA 1
ATOM 997 C C . ASP B 1 8 ? 10.273 -30.359 -10.703 1 96.44 8 ASP B C 1
ATOM 999 O O . ASP B 1 8 ? 9.516 -30.906 -9.898 1 96.44 8 ASP B O 1
ATOM 1003 N N . LYS B 1 9 ? 10.758 -29.203 -10.508 1 97.69 9 LYS B N 1
ATOM 1004 C CA . LYS B 1 9 ? 10.203 -28.297 -9.5 1 97.69 9 LYS B CA 1
ATOM 1005 C C . LYS B 1 9 ? 9.672 -27.016 -10.133 1 97.69 9 LYS B C 1
ATOM 1007 O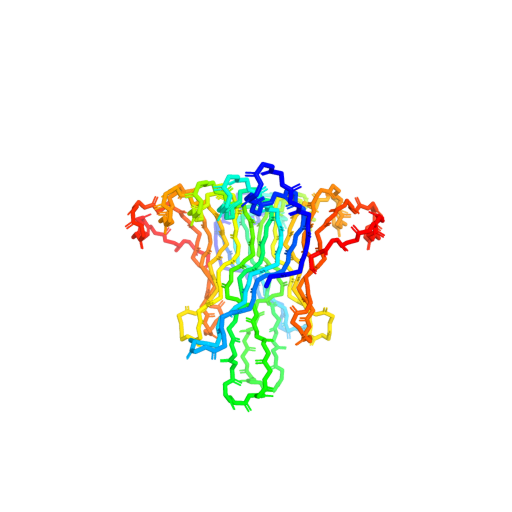 O . LYS B 1 9 ? 10.219 -26.547 -11.133 1 97.69 9 LYS B O 1
ATOM 1012 N N . LYS B 1 10 ? 8.633 -26.516 -9.516 1 97.06 10 LYS B N 1
ATOM 1013 C CA . LYS B 1 10 ? 8.133 -25.219 -9.961 1 97.06 10 LYS B CA 1
ATOM 1014 C C . LYS B 1 10 ? 9.242 -24.172 -9.961 1 97.06 10 LYS B C 1
ATOM 1016 O O . LYS B 1 10 ? 10.016 -24.078 -9.008 1 97.06 10 LYS B O 1
ATOM 1021 N N . HIS B 1 11 ? 9.461 -23.422 -11.047 1 97.44 11 HIS B N 1
ATOM 1022 C CA . HIS B 1 11 ? 10.531 -22.438 -11.227 1 97.44 11 HIS B CA 1
ATOM 1023 C C . HIS B 1 11 ? 10.094 -21.312 -12.156 1 97.44 11 HIS B C 1
ATOM 1025 O O . HIS B 1 11 ? 9.234 -21.516 -13.023 1 97.44 11 HIS B O 1
ATOM 1031 N N . GLY B 1 12 ? 10.742 -20.109 -11.969 1 95.88 12 GLY B N 1
ATOM 1032 C CA . GLY B 1 12 ? 10.375 -19 -12.828 1 95.88 12 GLY B CA 1
ATOM 1033 C C . GLY B 1 12 ? 8.984 -18.453 -12.539 1 95.88 12 GLY B C 1
ATOM 1034 O O . GLY B 1 12 ? 8.562 -18.391 -11.375 1 95.88 12 GLY B O 1
ATOM 1035 N N . TYR B 1 13 ? 8.32 -17.984 -13.5 1 94.62 13 TYR B N 1
ATOM 1036 C CA . TYR B 1 13 ? 6.992 -17.406 -13.305 1 94.62 13 TYR B CA 1
ATOM 1037 C C . TYR B 1 13 ? 5.906 -18.469 -13.469 1 94.62 13 TYR B C 1
ATOM 1039 O O . TYR B 1 13 ? 5.977 -19.297 -14.367 1 94.62 13 TYR B O 1
ATOM 1047 N N . GLY B 1 14 ? 4.883 -18.438 -12.531 1 95.44 14 GLY B N 1
ATOM 1048 C CA . GLY B 1 14 ? 3.816 -19.422 -12.625 1 95.44 14 GLY B CA 1
ATOM 1049 C C . GLY B 1 14 ? 2.637 -19.109 -11.719 1 95.44 14 GLY B C 1
ATOM 1050 O O . GLY B 1 14 ? 2.674 -18.156 -10.953 1 95.44 14 GLY B O 1
ATOM 1051 N N . THR B 1 15 ? 1.6 -19.844 -11.852 1 96.19 15 THR B N 1
ATOM 1052 C CA . THR B 1 15 ? 0.369 -19.734 -11.078 1 96.19 15 THR B CA 1
ATOM 1053 C C . THR B 1 15 ? 0.021 -21.078 -10.43 1 96.19 15 THR B C 1
ATOM 1055 O O . THR B 1 15 ? -0.003 -22.109 -11.109 1 96.19 15 THR B O 1
ATOM 1058 N N . GLN B 1 16 ? -0.111 -21.094 -9.188 1 97.38 16 GLN B N 1
ATOM 1059 C CA . GLN B 1 16 ? -0.61 -22.266 -8.469 1 97.38 16 GLN B CA 1
ATOM 1060 C C . GLN B 1 16 ? -1.963 -21.984 -7.824 1 97.38 16 GLN B C 1
ATOM 1062 O O . GLN B 1 16 ? -2.113 -21 -7.098 1 97.38 16 GLN B O 1
ATOM 1067 N N . VAL B 1 17 ? -2.928 -22.812 -8.086 1 96.19 17 VAL B N 1
ATOM 1068 C CA . VAL B 1 17 ? -4.254 -22.719 -7.48 1 96.19 17 VAL B CA 1
ATOM 1069 C C . VAL B 1 17 ? -4.48 -23.891 -6.539 1 96.19 17 VAL B C 1
ATOM 1071 O O . VAL B 1 17 ? -4.297 -25.047 -6.926 1 96.19 17 VAL B O 1
ATOM 1074 N N . TRP B 1 18 ? -4.711 -23.625 -5.34 1 95.81 18 TRP B N 1
ATOM 1075 C CA . TRP B 1 18 ? -5.125 -24.625 -4.375 1 95.81 18 TRP B CA 1
ATOM 1076 C C . TRP B 1 18 ? -6.641 -24.641 -4.211 1 95.81 18 TRP B C 1
ATOM 1078 O O . TRP B 1 18 ? -7.195 -23.844 -3.461 1 95.81 18 TRP B O 1
ATOM 1088 N N . THR B 1 19 ? -7.309 -25.516 -4.844 1 91.62 19 THR B N 1
ATOM 1089 C CA . THR B 1 19 ? -8.758 -25.531 -4.957 1 91.62 19 THR B CA 1
ATOM 1090 C C . THR B 1 19 ? -9.406 -25.875 -3.615 1 91.62 19 THR B C 1
ATOM 1092 O O . THR B 1 19 ? -10.5 -25.391 -3.309 1 91.62 19 THR B O 1
ATOM 1095 N N . LYS B 1 20 ? -8.758 -26.766 -2.84 1 93.31 20 LYS B N 1
ATOM 1096 C CA . LYS B 1 20 ? -9.328 -27.203 -1.568 1 93.31 20 LYS B CA 1
ATOM 1097 C C . LYS B 1 20 ? -9.406 -26.047 -0.574 1 93.31 20 LYS B C 1
ATOM 1099 O O . LYS B 1 20 ? -10.391 -25.906 0.154 1 93.31 20 LYS B O 1
ATOM 1104 N N . THR B 1 21 ? -8.43 -25.156 -0.579 1 91.56 21 THR B N 1
ATOM 1105 C CA . THR B 1 21 ? -8.367 -24.062 0.389 1 91.56 21 THR B CA 1
ATOM 1106 C C . THR B 1 21 ? -8.859 -22.766 -0.232 1 91.56 21 THR B C 1
ATOM 1108 O O . THR B 1 21 ? -9.086 -21.781 0.475 1 91.56 21 THR B O 1
ATOM 1111 N N . GLY B 1 22 ? -9.008 -22.75 -1.532 1 93 22 GLY B N 1
ATOM 1112 C CA . GLY B 1 22 ? -9.43 -21.547 -2.217 1 93 22 GLY B CA 1
ATOM 1113 C C . GLY B 1 22 ? -8.336 -20.5 -2.318 1 93 22 GLY B C 1
ATOM 1114 O O . GLY B 1 22 ? -8.617 -19.297 -2.4 1 93 22 GLY B O 1
ATOM 1115 N N . SER B 1 23 ? -7.09 -20.969 -2.273 1 94.81 23 SER B N 1
ATOM 1116 C CA . SER B 1 23 ? -5.953 -20.062 -2.354 1 94.81 23 SER B CA 1
ATOM 1117 C C . SER B 1 23 ? -5.285 -20.125 -3.723 1 94.81 23 SER B C 1
ATOM 1119 O O . SER B 1 23 ? -5.453 -21.094 -4.453 1 94.81 23 SER B O 1
ATOM 1121 N N . MET B 1 24 ? -4.637 -19 -4.066 1 95.75 24 MET B N 1
ATOM 1122 C CA . MET B 1 24 ? -3.914 -18.891 -5.328 1 95.75 24 MET B CA 1
ATOM 1123 C C . MET B 1 24 ? -2.635 -18.078 -5.16 1 95.75 24 MET B C 1
ATOM 1125 O O . MET B 1 24 ? -2.619 -17.078 -4.43 1 95.75 24 MET B O 1
ATOM 1129 N N . TYR B 1 25 ? -1.592 -18.531 -5.805 1 96.62 25 TYR B N 1
ATOM 1130 C CA . TYR B 1 25 ? -0.356 -17.766 -5.859 1 96.62 25 TYR B CA 1
ATOM 1131 C C . TYR B 1 25 ? 0.092 -17.562 -7.301 1 96.62 25 TYR B C 1
ATOM 1133 O O . TYR B 1 25 ? 0.113 -18.5 -8.094 1 96.62 25 TYR B O 1
ATOM 1141 N N . VAL B 1 26 ? 0.315 -16.312 -7.676 1 95.44 26 VAL B N 1
ATOM 1142 C CA . VAL B 1 26 ? 0.84 -15.93 -8.984 1 95.44 26 VAL B CA 1
ATOM 1143 C C . VAL B 1 26 ? 2.152 -15.164 -8.812 1 95.44 26 VAL B C 1
ATOM 1145 O O . VAL B 1 26 ? 2.193 -14.133 -8.141 1 95.44 26 VAL B O 1
ATOM 1148 N N . GLY B 1 27 ? 3.244 -15.703 -9.43 1 95.31 27 GLY B N 1
ATOM 1149 C CA . GLY B 1 27 ? 4.523 -15.031 -9.305 1 95.31 27 GLY B CA 1
ATOM 1150 C C . GLY B 1 27 ? 5.707 -15.945 -9.547 1 95.31 27 GLY B C 1
ATOM 1151 O O . GLY B 1 27 ? 5.598 -16.938 -10.281 1 95.31 27 GLY B O 1
ATOM 1152 N N . TYR B 1 28 ? 6.797 -15.508 -8.992 1 96.25 28 TYR B N 1
ATOM 1153 C CA . TYR B 1 28 ? 8.031 -16.234 -9.25 1 96.25 28 TYR B CA 1
ATOM 1154 C C . TYR B 1 28 ? 8.203 -17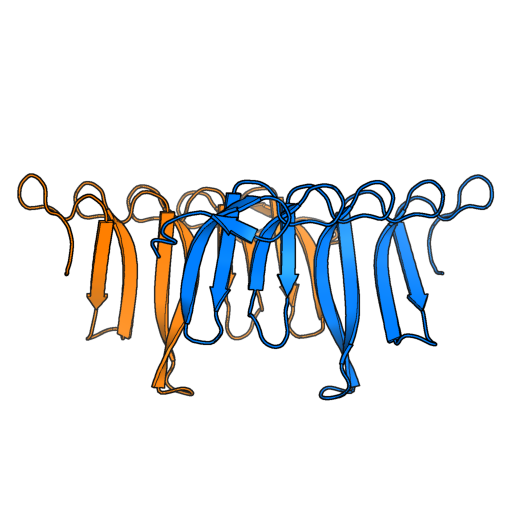.375 -8.25 1 96.25 28 TYR B C 1
ATOM 1156 O O . TYR B 1 28 ? 7.824 -17.25 -7.082 1 96.25 28 TYR B O 1
ATOM 1164 N N . TRP B 1 29 ? 8.75 -18.469 -8.727 1 97.69 29 TRP B N 1
ATOM 1165 C CA . TRP B 1 29 ? 9.023 -19.688 -7.977 1 97.69 29 TRP B CA 1
ATOM 1166 C C . TRP B 1 29 ? 10.5 -20.062 -8.07 1 97.69 29 TRP B C 1
ATOM 1168 O O . TRP B 1 29 ? 11.141 -19.844 -9.102 1 97.69 29 TRP B O 1
ATOM 1178 N N . LYS B 1 30 ? 10.984 -20.594 -7.012 1 98.06 30 LYS B N 1
ATOM 1179 C 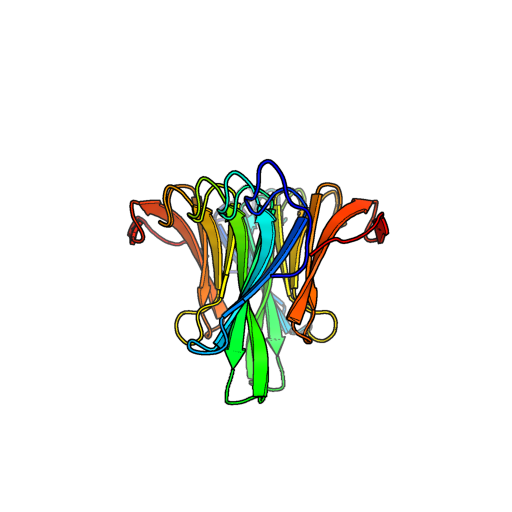CA . LYS B 1 30 ? 12.312 -21.219 -6.957 1 98.06 30 LYS B CA 1
ATOM 1180 C C . LYS B 1 30 ? 12.305 -22.453 -6.059 1 98.06 30 LYS B C 1
ATOM 1182 O O . LYS B 1 30 ? 11.812 -22.406 -4.934 1 98.06 30 LYS B O 1
ATOM 1187 N N . TYR B 1 31 ? 12.766 -23.531 -6.598 1 97.5 31 TYR B N 1
ATOM 1188 C CA . TYR B 1 31 ? 12.852 -24.812 -5.887 1 97.5 31 TYR B CA 1
ATOM 1189 C C . TYR B 1 31 ? 11.5 -25.188 -5.293 1 97.5 31 TYR B C 1
ATOM 1191 O O . TYR B 1 31 ? 11.422 -25.625 -4.145 1 97.5 31 TYR B O 1
ATOM 1199 N N . GLY B 1 32 ? 10.453 -24.906 -6.035 1 98 32 GLY B N 1
ATOM 1200 C CA . GLY B 1 32 ? 9.117 -25.359 -5.695 1 98 32 GLY B CA 1
ATOM 1201 C C . GLY B 1 32 ? 8.406 -24.453 -4.703 1 98 32 GLY B C 1
ATOM 1202 O O . GLY B 1 32 ? 7.324 -24.781 -4.223 1 98 32 GLY B O 1
ATOM 1203 N N . LYS B 1 33 ? 9.047 -23.234 -4.402 1 98.38 33 LYS B N 1
ATOM 1204 C CA . LYS B 1 33 ? 8.453 -22.328 -3.432 1 98.38 33 LYS B CA 1
ATOM 1205 C C . LYS B 1 33 ? 8.344 -20.906 -3.998 1 98.38 33 LYS B C 1
ATOM 1207 O O . LYS B 1 33 ? 9.156 -20.5 -4.836 1 98.38 33 LYS B O 1
ATOM 1212 N N . PRO B 1 34 ? 7.34 -20.172 -3.564 1 97.75 34 PRO B N 1
ATOM 1213 C CA . PRO B 1 34 ? 7.328 -18.75 -3.914 1 97.75 34 PRO B CA 1
ATOM 1214 C C . PRO B 1 34 ? 8.641 -18.047 -3.574 1 97.75 34 PRO B C 1
ATOM 1216 O O . PRO B 1 34 ? 9.141 -18.172 -2.455 1 97.75 34 PRO B O 1
ATOM 1219 N N . ASP B 1 35 ? 9.281 -17.359 -4.445 1 98.38 35 ASP B N 1
ATOM 1220 C CA . ASP B 1 35 ? 10.562 -16.688 -4.285 1 98.38 35 ASP B CA 1
ATOM 1221 C C . ASP B 1 35 ? 10.727 -15.562 -5.301 1 98.38 35 ASP B C 1
ATOM 1223 O O . ASP B 1 35 ? 10.867 -15.82 -6.5 1 98.38 35 ASP B O 1
ATOM 1227 N N . GLY B 1 36 ? 10.711 -14.32 -4.773 1 95.75 36 GLY B N 1
ATOM 1228 C CA . GLY B 1 36 ? 10.664 -13.141 -5.621 1 95.75 36 GLY B CA 1
ATOM 1229 C C . GLY B 1 36 ? 9.32 -12.43 -5.578 1 95.75 36 GLY B C 1
ATOM 1230 O O . GLY B 1 36 ? 8.539 -12.625 -4.648 1 95.75 36 GLY B O 1
ATOM 1231 N N . GLU B 1 37 ? 9.039 -11.602 -6.531 1 94.06 37 GLU B N 1
ATOM 1232 C CA . GLU B 1 37 ? 7.773 -10.867 -6.594 1 94.06 37 GLU B CA 1
ATOM 1233 C C . GLU B 1 37 ? 6.598 -11.812 -6.816 1 94.06 37 GLU B C 1
ATOM 1235 O O . GLU B 1 37 ? 6.684 -12.742 -7.621 1 94.06 37 GLU B O 1
ATOM 1240 N N . GLY B 1 38 ? 5.508 -11.578 -6.027 1 95 38 GLY B N 1
ATOM 1241 C CA . GLY B 1 38 ? 4.34 -12.43 -6.207 1 95 38 GLY B CA 1
ATOM 1242 C C . GLY B 1 38 ? 3.113 -11.922 -5.477 1 95 38 GLY B C 1
ATOM 1243 O O . GLY B 1 38 ? 3.191 -10.945 -4.727 1 95 38 GLY B O 1
ATOM 1244 N N . THR B 1 39 ? 1.986 -12.578 -5.773 1 96.25 39 THR B N 1
ATOM 1245 C CA . THR B 1 39 ? 0.696 -12.203 -5.207 1 96.25 39 THR B CA 1
ATOM 1246 C C . THR B 1 39 ? -0.045 -13.438 -4.691 1 96.25 39 THR B C 1
ATOM 1248 O O . THR B 1 39 ? -0.18 -14.43 -5.41 1 96.25 39 THR B O 1
ATOM 1251 N N . GLN B 1 40 ? -0.376 -13.375 -3.52 1 96.56 40 GLN B N 1
ATOM 1252 C CA . GLN B 1 40 ? -1.277 -14.367 -2.941 1 96.56 40 GLN B CA 1
ATOM 1253 C C . GLN B 1 40 ? -2.723 -13.883 -2.969 1 96.56 40 GLN B C 1
ATOM 1255 O O . GLN B 1 40 ? -3.014 -12.766 -2.535 1 96.56 40 GLN B O 1
ATOM 1260 N N . LYS B 1 41 ? -3.611 -14.695 -3.459 1 95.88 41 LYS B N 1
ATOM 1261 C CA . LYS B 1 41 ? -5.035 -14.375 -3.533 1 95.88 41 LYS B CA 1
ATOM 1262 C C . LYS B 1 41 ? -5.871 -15.43 -2.81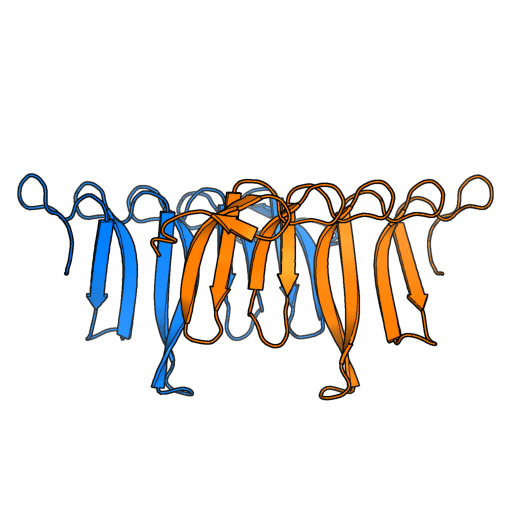8 1 95.88 41 LYS B C 1
ATOM 1264 O O . LYS B 1 41 ? -5.418 -16.562 -2.617 1 95.88 41 LYS B O 1
ATOM 1269 N N . VAL B 1 42 ? -7.027 -15.039 -2.439 1 94.56 42 VAL B N 1
ATOM 1270 C CA . VAL B 1 42 ? -7.965 -15.969 -1.816 1 94.56 42 VAL B CA 1
ATOM 1271 C C . VAL B 1 42 ? -9.359 -15.781 -2.412 1 94.56 42 VAL B C 1
ATOM 1273 O O . VAL B 1 42 ? -9.727 -14.664 -2.799 1 94.56 42 VAL B O 1
ATOM 1276 N N . LEU B 1 43 ? -9.977 -16.844 -2.484 1 92.19 43 LEU B N 1
ATOM 1277 C CA . LEU B 1 43 ? -11.352 -16.781 -2.953 1 92.19 43 LEU B CA 1
ATOM 1278 C C . LEU B 1 43 ? -12.242 -16.078 -1.928 1 92.19 43 LEU B C 1
ATOM 1280 O O . LEU B 1 43 ? -12.281 -16.484 -0.761 1 92.19 43 LEU B O 1
ATOM 1284 N N . ASN B 1 44 ? -12.781 -15.008 -2.311 1 88.88 44 ASN B N 1
ATOM 1285 C CA . ASN B 1 44 ? -13.727 -14.289 -1.468 1 88.88 44 ASN B CA 1
ATOM 1286 C C . ASN B 1 44 ? -15.164 -14.742 -1.712 1 88.88 44 ASN B C 1
ATOM 1288 O O . ASN B 1 44 ? -15.711 -14.547 -2.799 1 88.88 44 ASN B O 1
ATOM 1292 N N . PRO B 1 45 ? -15.711 -15.258 -0.773 1 86.44 45 PRO B N 1
ATOM 1293 C CA . PRO B 1 45 ? -17.047 -15.805 -0.992 1 86.44 45 PRO B CA 1
ATOM 1294 C C . PRO B 1 45 ? -18.094 -14.711 -1.242 1 86.44 45 PRO B C 1
ATOM 1296 O O . PRO B 1 45 ? -19.125 -14.969 -1.873 1 86.44 45 PRO B O 1
ATOM 1299 N N . LYS B 1 46 ? -17.844 -13.547 -0.775 1 84.12 46 LYS B N 1
ATOM 1300 C CA . LYS B 1 46 ? -18.797 -12.453 -0.939 1 84.12 46 LYS B CA 1
ATOM 1301 C C . LYS B 1 46 ? -18.875 -12.008 -2.396 1 84.12 46 LYS B C 1
ATOM 1303 O O . LYS B 1 46 ? -19.953 -11.688 -2.898 1 84.12 46 LYS B O 1
ATOM 1308 N N . VAL B 1 47 ? -17.766 -12.031 -3.041 1 81.94 47 VAL B N 1
ATOM 1309 C CA . VAL B 1 47 ? -17.75 -11.547 -4.418 1 81.94 47 VAL B CA 1
ATOM 1310 C C . VAL B 1 47 ? -17.547 -12.711 -5.379 1 81.94 47 VAL B C 1
ATOM 1312 O O . VAL B 1 47 ? -17.609 -12.539 -6.598 1 81.94 47 VAL B O 1
ATOM 1315 N N . LYS B 1 48 ? -17.391 -13.984 -4.805 1 87.12 48 LYS B N 1
ATOM 1316 C CA . LYS B 1 48 ? -17.203 -15.219 -5.562 1 87.12 48 LYS B CA 1
ATOM 1317 C C . LYS B 1 48 ? -16.047 -15.094 -6.547 1 87.12 48 LYS B C 1
ATOM 1319 O O . LYS B 1 48 ? -16.172 -15.484 -7.711 1 87.12 48 LYS B O 1
ATOM 1324 N N . ASP B 1 49 ? -15.047 -14.352 -6.184 1 90 49 ASP B N 1
ATOM 1325 C CA . ASP B 1 49 ? -13.844 -14.164 -6.98 1 90 49 ASP B CA 1
ATOM 1326 C C . ASP B 1 49 ? -12.609 -14.055 -6.094 1 90 49 ASP B C 1
ATOM 1328 O O . A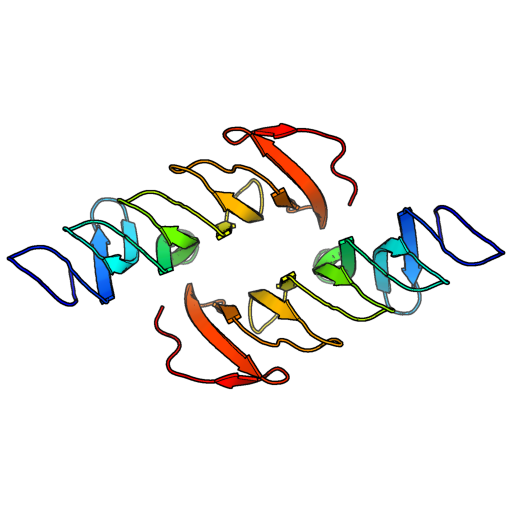SP B 1 49 ? -12.719 -13.953 -4.871 1 90 49 ASP B O 1
ATOM 1332 N N . TYR B 1 50 ? -11.445 -14.148 -6.777 1 91 50 TYR B N 1
ATOM 1333 C CA . TYR B 1 50 ? -10.203 -14.047 -6.016 1 91 50 TYR B CA 1
ATOM 1334 C C . TYR B 1 50 ? -9.883 -12.586 -5.695 1 91 50 TYR B C 1
ATOM 1336 O O . TYR B 1 50 ? -10.055 -11.711 -6.543 1 91 50 TYR B O 1
ATOM 1344 N N . VAL B 1 51 ? -9.461 -12.406 -4.477 1 91.56 51 VAL B N 1
ATOM 1345 C CA . VAL B 1 51 ? -9.008 -11.086 -4.047 1 91.56 51 VAL B CA 1
ATOM 1346 C C . VAL B 1 51 ? -7.574 -11.172 -3.531 1 91.56 51 VAL B C 1
ATOM 1348 O O . VAL B 1 51 ? -7.156 -12.211 -3.012 1 91.56 51 VAL B O 1
ATOM 1351 N N . VAL B 1 52 ? -6.883 -10.078 -3.699 1 94.31 52 VAL B N 1
ATOM 1352 C CA . VAL B 1 52 ? -5.484 -10.055 -3.281 1 94.31 52 VAL B CA 1
ATOM 1353 C C . VAL B 1 52 ? -5.398 -10.047 -1.756 1 94.31 52 VAL B C 1
ATOM 1355 O O . VAL B 1 52 ? -6.062 -9.242 -1.099 1 94.31 52 VAL B O 1
ATOM 1358 N N . LYS B 1 53 ? -4.613 -10.938 -1.227 1 95.38 53 LYS B N 1
ATOM 1359 C CA . LYS B 1 53 ? -4.332 -10.953 0.206 1 95.38 53 LYS B CA 1
ATOM 1360 C C . LYS B 1 53 ? -2.953 -10.367 0.5 1 95.38 53 LYS B C 1
ATOM 1362 O O . LYS B 1 53 ? -2.789 -9.602 1.452 1 95.38 53 LYS B O 1
ATOM 1367 N N . TYR B 1 54 ? -2.037 -10.711 -0.307 1 96.44 54 TYR B N 1
ATOM 1368 C CA . TYR B 1 54 ? -0.678 -10.195 -0.173 1 96.44 54 TYR B CA 1
ATOM 1369 C C . TYR B 1 54 ? -0.025 -10.016 -1.539 1 96.44 54 TYR B C 1
ATOM 1371 O O . TYR B 1 54 ? -0.168 -10.867 -2.418 1 96.44 54 TYR B O 1
ATOM 1379 N N . ALA B 1 55 ? 0.597 -8.953 -1.745 1 95.88 55 ALA B N 1
ATOM 1380 C CA . ALA B 1 55 ? 1.424 -8.711 -2.924 1 95.88 55 ALA B CA 1
ATOM 1381 C C . ALA B 1 55 ? 2.773 -8.117 -2.533 1 95.88 55 ALA B C 1
ATOM 1383 O O . ALA B 1 55 ? 2.834 -7.121 -1.804 1 95.88 55 ALA B O 1
ATOM 1384 N N . GLY B 1 56 ? 3.863 -8.719 -2.961 1 94.94 56 GLY B N 1
ATOM 1385 C CA . GLY B 1 56 ? 5.203 -8.273 -2.617 1 94.94 56 GLY B CA 1
ATOM 1386 C C . GLY B 1 56 ? 6.266 -9.336 -2.848 1 94.94 56 GLY B C 1
ATOM 1387 O O . GLY B 1 56 ? 6.129 -10.172 -3.74 1 94.94 56 GLY B O 1
ATOM 1388 N N . ASP B 1 57 ? 7.301 -9.148 -2.07 1 95.94 57 ASP B N 1
ATOM 1389 C CA . ASP B 1 57 ? 8.43 -10.062 -2.227 1 95.94 57 ASP B CA 1
ATOM 1390 C C . ASP B 1 57 ? 8.258 -11.297 -1.351 1 95.94 57 ASP B C 1
ATOM 1392 O O . ASP B 1 57 ? 7.691 -11.219 -0.26 1 95.94 57 ASP B O 1
ATOM 1396 N N . TRP B 1 58 ? 8.727 -12.398 -1.835 1 97.62 58 TRP B N 1
ATOM 1397 C CA . TRP B 1 58 ? 8.781 -13.688 -1.145 1 97.62 58 TRP B CA 1
ATOM 1398 C C . TRP B 1 58 ? 10.211 -14.219 -1.115 1 97.62 58 TRP B C 1
ATOM 1400 O O . TRP B 1 58 ? 11.008 -13.938 -2.014 1 97.62 58 TRP B O 1
ATOM 1410 N N . LYS B 1 59 ? 10.484 -14.922 -0.108 1 98.44 59 LYS B N 1
ATOM 1411 C CA . LYS B 1 59 ? 11.75 -15.648 -0.003 1 98.44 59 LYS B CA 1
ATOM 1412 C C . LYS B 1 59 ? 11.547 -17 0.676 1 98.44 59 LYS B C 1
ATOM 1414 O O . LYS B 1 59 ? 11.023 -17.078 1.792 1 98.44 59 LYS B O 1
ATOM 1419 N N . ASN B 1 60 ? 11.906 -18.031 -0.044 1 98.06 60 ASN B N 1
ATOM 1420 C CA . ASN B 1 60 ? 11.797 -19.391 0.487 1 98.06 60 ASN B CA 1
ATOM 1421 C C . ASN B 1 60 ? 10.391 -19.672 1.004 1 98.06 60 ASN B C 1
ATOM 1423 O O . ASN B 1 60 ? 10.227 -20.219 2.096 1 98.06 60 ASN B O 1
ATOM 1427 N N . GLY B 1 61 ? 9.414 -19.234 0.278 1 98.25 61 GLY B N 1
ATOM 1428 C CA . GLY B 1 61 ? 8.016 -19.547 0.539 1 98.25 61 GLY B CA 1
ATOM 1429 C C . GLY B 1 61 ? 7.387 -18.656 1.59 1 98.25 61 GLY B C 1
ATOM 1430 O O . GLY B 1 61 ? 6.234 -18.875 1.979 1 98.25 61 GLY B O 1
ATOM 1431 N N . LYS B 1 62 ? 8.195 -17.641 2.061 1 98.44 62 LYS B N 1
ATOM 1432 C CA . LYS B 1 62 ? 7.676 -16.75 3.098 1 98.44 62 LYS B CA 1
ATOM 1433 C C . LYS B 1 62 ? 7.676 -15.297 2.627 1 98.44 62 LYS B C 1
ATOM 1435 O O . LYS B 1 62 ? 8.562 -14.883 1.877 1 98.44 62 LYS B O 1
ATOM 1440 N N . LYS B 1 63 ? 6.676 -14.531 3.078 1 97.62 63 LYS B N 1
ATOM 1441 C CA . LYS B 1 63 ? 6.676 -13.094 2.811 1 97.62 63 LYS B CA 1
ATOM 1442 C C . LYS B 1 63 ? 7.973 -12.445 3.275 1 97.62 63 LYS B C 1
ATOM 1444 O O . LYS B 1 63 ? 8.469 -12.75 4.363 1 97.62 63 LYS B O 1
ATOM 1449 N N . HIS B 1 64 ? 8.57 -11.609 2.48 1 97.56 64 HIS B N 1
ATOM 1450 C CA . HIS B 1 64 ? 9.867 -11 2.734 1 97.56 64 HIS B CA 1
ATOM 1451 C C . HIS B 1 64 ? 10.008 -9.672 1.992 1 97.56 64 HIS B C 1
ATOM 1453 O O . HIS B 1 64 ? 9.312 -9.438 1.003 1 97.56 64 HIS B O 1
ATOM 1459 N N . GLY B 1 65 ? 10.859 -8.734 2.551 1 95 65 GLY B N 1
ATOM 1460 C CA . GLY B 1 65 ? 11.023 -7.461 1.867 1 95 65 GLY B CA 1
ATOM 1461 C C . GLY B 1 65 ? 9.812 -6.559 1.987 1 95 65 GLY B C 1
ATOM 1462 O O . GLY B 1 65 ? 9.156 -6.523 3.031 1 95 65 GLY B O 1
ATOM 1463 N N . MET B 1 66 ? 9.531 -5.789 0.947 1 93.06 66 MET B N 1
ATOM 1464 C CA . MET B 1 66 ? 8.391 -4.879 0.948 1 93.06 66 MET B CA 1
ATOM 1465 C C . MET B 1 66 ? 7.137 -5.57 0.426 1 93.06 66 MET B C 1
ATOM 1467 O O . MET B 1 66 ? 7.211 -6.383 -0.499 1 93.06 66 MET B O 1
ATOM 1471 N N . GLY B 1 67 ? 6.012 -5.25 1.066 1 94.44 67 GLY B N 1
ATOM 1472 C CA . GLY B 1 67 ? 4.77 -5.824 0.572 1 94.44 67 GLY B CA 1
ATOM 1473 C C . GLY B 1 67 ? 3.535 -5.121 1.104 1 94.44 67 GLY B C 1
ATOM 1474 O O . GLY B 1 67 ? 3.629 -4.297 2.016 1 94.44 67 GLY B O 1
ATOM 1475 N N . LEU B 1 68 ? 2.439 -5.387 0.47 1 96.62 68 LEU B N 1
ATOM 1476 C CA . LEU B 1 68 ? 1.109 -4.906 0.834 1 96.62 68 LEU B CA 1
ATOM 1477 C C . LEU B 1 68 ? 0.208 -6.066 1.245 1 96.62 68 LEU B C 1
ATOM 1479 O O . LEU B 1 68 ? 0.121 -7.074 0.536 1 96.62 68 LEU B O 1
ATOM 1483 N N . TYR B 1 69 ? -0.29 -5.969 2.434 1 96.5 69 TYR B N 1
ATOM 1484 C CA . TYR B 1 69 ? -1.151 -7.008 2.986 1 96.5 69 TYR B CA 1
ATOM 1485 C C . TYR B 1 69 ? -2.551 -6.469 3.256 1 96.5 69 TYR B C 1
ATOM 1487 O O . TYR B 1 69 ? -2.713 -5.461 3.947 1 96.5 69 TYR B O 1
ATOM 1495 N N . PHE B 1 70 ? -3.498 -7.172 2.707 1 94.62 70 PHE B N 1
ATOM 1496 C CA . PHE B 1 70 ? -4.895 -6.777 2.854 1 94.62 70 PHE B CA 1
ATOM 1497 C C . PHE B 1 70 ? -5.602 -7.656 3.875 1 94.62 70 PHE B C 1
ATOM 1499 O O . PHE B 1 70 ? -5.715 -8.867 3.686 1 94.62 70 PHE B O 1
ATOM 1506 N N . ASP B 1 71 ? -6.016 -6.992 4.941 1 90.62 71 ASP B N 1
ATOM 1507 C CA . ASP B 1 71 ? -6.801 -7.715 5.938 1 90.62 71 ASP B CA 1
ATOM 1508 C C . ASP B 1 71 ? -8.266 -7.297 5.891 1 90.62 71 ASP B C 1
ATOM 1510 O O . ASP B 1 71 ? -8.586 -6.105 5.949 1 90.62 71 ASP B O 1
ATOM 1514 N N . ASP B 1 72 ? -9.133 -8.195 5.863 1 83.62 72 ASP B N 1
ATOM 1515 C CA . ASP B 1 72 ? -10.562 -7.938 5.703 1 83.62 72 ASP B CA 1
ATOM 1516 C C . ASP B 1 72 ? -11.102 -7.066 6.836 1 83.62 72 ASP B C 1
ATOM 1518 O O . ASP B 1 72 ? -12.031 -6.281 6.637 1 83.62 72 ASP B O 1
ATOM 1522 N N . ASN B 1 73 ? -10.531 -7.176 7.992 1 84.31 73 ASN B N 1
ATOM 1523 C CA . ASN B 1 73 ? -11.094 -6.492 9.156 1 84.31 73 ASN B CA 1
ATOM 1524 C C . ASN B 1 73 ? -10.156 -5.395 9.656 1 84.31 73 ASN B C 1
ATOM 1526 O O . ASN B 1 73 ? -10.609 -4.301 10 1 84.31 73 ASN B O 1
ATOM 1530 N N . ALA B 1 74 ? -8.867 -5.66 9.586 1 86.75 74 ALA B N 1
ATOM 1531 C CA . ALA B 1 74 ? -7.91 -4.805 10.281 1 86.75 74 ALA B CA 1
ATOM 1532 C C . ALA B 1 74 ? -7.414 -3.686 9.367 1 86.75 74 ALA B C 1
ATOM 1534 O O . ALA B 1 74 ? -6.844 -2.699 9.844 1 86.75 74 ALA B O 1
ATOM 1535 N N . GLY B 1 75 ? -7.684 -3.889 8.016 1 91.31 75 GLY B N 1
ATOM 1536 C CA . GLY B 1 75 ? -7.23 -2.859 7.094 1 91.31 75 GLY B CA 1
ATOM 1537 C C . GLY B 1 75 ? -6.059 -3.303 6.234 1 91.31 75 GLY B C 1
ATOM 1538 O O . GLY B 1 75 ? -5.992 -4.461 5.82 1 91.31 75 GLY B O 1
ATOM 1539 N N . ILE B 1 76 ? -5.211 -2.338 5.828 1 94.62 76 ILE B N 1
ATOM 1540 C CA . ILE B 1 76 ? -4.117 -2.598 4.895 1 94.62 76 ILE B CA 1
ATOM 1541 C C . ILE B 1 76 ? -2.781 -2.305 5.574 1 94.62 76 ILE B C 1
ATOM 1543 O O . ILE B 1 76 ? -2.619 -1.267 6.219 1 94.62 76 ILE B O 1
ATOM 1547 N N . TYR B 1 77 ? -1.899 -3.262 5.516 1 95.25 77 TYR B N 1
ATOM 1548 C CA . TYR B 1 77 ? -0.526 -3.035 5.953 1 95.25 77 TYR B CA 1
ATOM 1549 C C . TYR B 1 77 ? 0.411 -2.9 4.758 1 95.25 77 TYR B C 1
ATOM 1551 O O . TYR B 1 77 ? 0.374 -3.719 3.836 1 95.25 77 TYR B O 1
ATOM 1559 N N . GLU B 1 78 ? 1.196 -1.846 4.691 1 94.38 78 GLU B N 1
ATOM 1560 C CA . GLU B 1 78 ? 2.256 -1.61 3.717 1 94.38 78 GLU B CA 1
ATOM 1561 C C . GLU B 1 78 ? 3.617 -1.492 4.398 1 94.38 78 GLU B C 1
ATOM 1563 O O . GLU B 1 78 ? 3.83 -0.599 5.219 1 94.38 78 GLU B O 1
ATOM 1568 N N . GLY B 1 79 ? 4.574 -2.461 4.051 1 93.94 79 GLY B N 1
ATOM 1569 C CA . GLY B 1 79 ? 5.875 -2.314 4.68 1 93.94 79 GLY B CA 1
ATOM 1570 C C . GLY B 1 79 ? 6.734 -3.562 4.578 1 93.94 79 GLY B C 1
ATOM 1571 O O . GLY B 1 79 ? 6.566 -4.359 3.652 1 93.94 79 GLY B O 1
ATOM 1572 N N . GLN B 1 80 ? 7.664 -3.596 5.52 1 95.25 80 GLN B N 1
ATOM 1573 C CA . GLN B 1 80 ? 8.695 -4.625 5.453 1 95.25 80 GLN B CA 1
ATOM 1574 C C . GLN B 1 80 ? 8.227 -5.914 6.121 1 95.25 80 GLN B C 1
ATOM 1576 O O . GLN B 1 80 ? 7.531 -5.879 7.141 1 95.25 80 GLN B O 1
ATOM 1581 N N . TRP B 1 81 ? 8.633 -7.012 5.551 1 96.94 81 TRP B N 1
ATOM 1582 C CA . TRP B 1 81 ? 8.398 -8.359 6.059 1 96.94 81 TRP B CA 1
ATOM 1583 C C . TRP B 1 81 ? 9.711 -9.133 6.191 1 96.94 81 TRP B C 1
ATOM 1585 O O . TRP B 1 81 ? 10.602 -9 5.348 1 96.94 81 TRP B O 1
ATOM 1595 N N . VAL B 1 82 ? 9.828 -9.922 7.227 1 97.38 82 VAL B N 1
ATOM 1596 C CA . VAL B 1 82 ? 10.938 -10.844 7.43 1 97.38 82 VAL B CA 1
ATOM 1597 C C . VAL B 1 82 ? 10.414 -12.188 7.93 1 97.38 82 VAL B C 1
ATOM 1599 O O . VAL B 1 82 ? 9.781 -12.258 8.984 1 97.38 82 VAL B O 1
ATOM 1602 N N . GLU B 1 83 ? 10.594 -13.219 7.113 1 97.19 83 GLU B N 1
ATOM 1603 C CA . GLU B 1 83 ? 10.211 -14.586 7.457 1 97.19 83 GLU B CA 1
ATOM 1604 C C . GLU B 1 83 ? 8.727 -14.664 7.812 1 97.19 83 GLU B C 1
ATOM 1606 O O . GLU B 1 83 ? 8.359 -15.266 8.828 1 97.19 83 GLU B O 1
ATOM 1611 N N . GLY B 1 84 ? 7.957 -13.938 7.059 1 97.56 84 GLY B N 1
ATOM 1612 C CA . GLY B 1 84 ? 6.512 -14.078 7.164 1 97.56 84 GLY B CA 1
ATOM 1613 C C . GLY B 1 84 ? 5.898 -13.133 8.172 1 97.56 84 GLY B C 1
ATOM 1614 O O . GLY B 1 84 ? 4.68 -13.133 8.375 1 97.56 84 GLY B O 1
ATOM 1615 N N . HIS B 1 85 ? 6.809 -12.305 8.758 1 97 85 HIS B N 1
ATOM 1616 C CA . HIS B 1 85 ? 6.297 -11.398 9.781 1 97 85 HIS B CA 1
ATOM 1617 C C . HIS B 1 85 ? 6.578 -9.945 9.414 1 97 85 HIS B C 1
ATOM 1619 O O . HIS B 1 85 ? 7.641 -9.633 8.867 1 97 85 HIS B O 1
ATOM 1625 N N . GLN B 1 86 ? 5.609 -9.078 9.758 1 94.88 86 GLN B N 1
ATOM 1626 C CA . GLN B 1 86 ? 5.871 -7.645 9.625 1 94.88 86 GLN B CA 1
ATOM 1627 C C . GLN B 1 86 ? 7.059 -7.223 10.484 1 94.88 86 GLN B C 1
ATOM 1629 O O . GLN B 1 86 ? 7.105 -7.527 11.68 1 94.88 86 GLN B O 1
ATOM 1634 N N . ASN B 1 87 ? 8.07 -6.652 9.906 1 94.56 87 ASN B N 1
ATOM 1635 C CA . ASN B 1 87 ? 9.305 -6.262 10.57 1 94.56 87 ASN B CA 1
ATOM 1636 C C . ASN B 1 87 ? 9.922 -5.027 9.922 1 94.56 87 ASN B C 1
ATOM 1638 O O . ASN B 1 87 ? 9.969 -4.922 8.695 1 94.56 87 ASN B O 1
ATOM 1642 N N . GLY B 1 88 ? 10.32 -4.031 10.867 1 91.88 88 GLY B N 1
ATOM 1643 C CA . GLY B 1 88 ? 10.883 -2.803 10.328 1 91.88 88 GLY B CA 1
ATOM 1644 C C . GLY B 1 88 ? 9.859 -1.69 10.188 1 91.88 88 GLY B C 1
ATOM 1645 O O . GLY B 1 88 ? 8.93 -1.587 10.984 1 91.88 88 GLY B O 1
ATOM 1646 N N . TRP B 1 89 ? 10.008 -0.82 9.242 1 89.5 89 TRP B N 1
ATOM 1647 C CA . TRP B 1 89 ? 9.117 0.317 9.047 1 89.5 89 TRP B CA 1
ATOM 1648 C C . TRP B 1 89 ? 7.895 -0.084 8.227 1 89.5 89 TRP B C 1
ATOM 1650 O O . TRP B 1 89 ? 7.992 -0.915 7.32 1 89.5 89 TRP B O 1
ATOM 1660 N N . GLY B 1 90 ? 6.762 0.424 8.641 1 90.62 90 GLY B N 1
ATOM 1661 C CA . GLY B 1 90 ? 5.555 0.174 7.875 1 90.62 90 GLY B CA 1
ATOM 1662 C C . GLY B 1 90 ? 4.434 1.145 8.195 1 90.62 90 GLY B C 1
ATOM 1663 O O . GLY B 1 90 ? 4.594 2.031 9.039 1 90.62 90 GLY B O 1
ATOM 1664 N N . ARG B 1 91 ? 3.426 0.977 7.469 1 92.38 91 ARG B N 1
ATOM 1665 C CA . ARG B 1 91 ? 2.209 1.762 7.648 1 92.38 91 ARG B CA 1
ATOM 1666 C C . ARG B 1 91 ? 0.98 0.862 7.703 1 92.38 91 ARG B C 1
ATOM 1668 O O . ARG B 1 91 ? 0.863 -0.088 6.926 1 92.38 91 ARG B O 1
ATOM 1675 N N . MET B 1 92 ? 0.167 1.2 8.641 1 93.19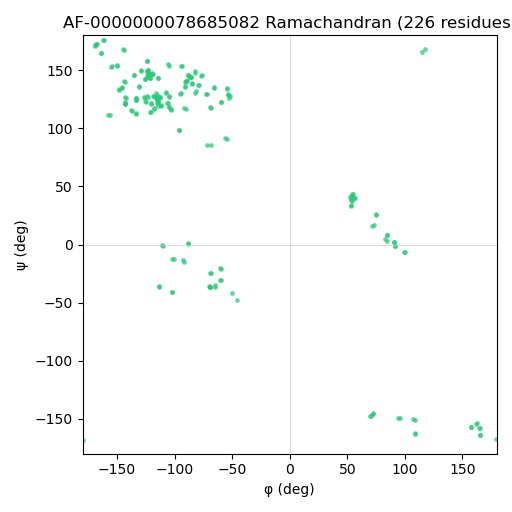 92 MET B N 1
ATOM 1676 C CA . MET B 1 92 ? -1.123 0.525 8.75 1 93.19 92 MET B CA 1
ATOM 1677 C C . MET B 1 92 ? -2.268 1.487 8.445 1 93.19 92 MET B C 1
ATOM 1679 O O . MET B 1 92 ? -2.338 2.574 9.023 1 93.19 92 MET B O 1
ATOM 1683 N N . TYR B 1 93 ? -3.119 1.062 7.5 1 91 93 TYR B N 1
ATOM 1684 C CA . TYR B 1 93 ? -4.312 1.823 7.137 1 91 93 TYR B CA 1
ATOM 1685 C C . TYR B 1 93 ? -5.566 1.171 7.703 1 91 93 TYR B C 1
ATOM 1687 O O . TYR B 1 93 ? -5.945 0.073 7.285 1 91 93 TYR B O 1
ATOM 1695 N N . PHE B 1 94 ? -6.246 1.916 8.562 1 89.25 94 PHE B N 1
ATOM 1696 C CA . PHE B 1 94 ? -7.418 1.355 9.227 1 89.25 94 PHE B CA 1
ATOM 1697 C C . PHE B 1 94 ? -8.688 1.701 8.461 1 89.25 94 PHE B C 1
ATOM 1699 O O . PHE B 1 94 ? -8.758 2.734 7.793 1 89.25 94 PHE B O 1
ATOM 1706 N N . PRO B 1 95 ? -9.695 0.873 8.609 1 86.19 95 PRO B N 1
ATOM 1707 C CA . PRO B 1 95 ? -10.961 1.104 7.898 1 86.19 95 PRO B CA 1
ATOM 1708 C C . PRO B 1 95 ? -11.602 2.438 8.266 1 86.19 95 PRO B C 1
ATOM 1710 O O . PRO B 1 95 ? -12.32 3.025 7.449 1 86.19 95 PRO B O 1
ATOM 1713 N N . ASN B 1 96 ? -11.234 2.967 9.383 1 83.56 96 ASN B N 1
ATOM 1714 C CA . ASN B 1 96 ? -11.852 4.211 9.836 1 83.56 96 ASN B CA 1
ATOM 1715 C C . ASN B 1 96 ? -11.109 5.43 9.289 1 83.56 96 ASN B C 1
ATOM 1717 O O . ASN B 1 96 ? -11.406 6.562 9.672 1 83.56 96 ASN B O 1
ATOM 1721 N N . GLY B 1 97 ? -10.086 5.168 8.508 1 83 97 GLY B N 1
ATOM 1722 C CA . GLY B 1 97 ? -9.375 6.27 7.879 1 83 97 GLY B CA 1
ATOM 1723 C C . GLY B 1 97 ? -8.102 6.652 8.609 1 83 97 GLY B C 1
ATOM 1724 O O . GLY B 1 97 ? -7.312 7.461 8.109 1 83 97 GLY B O 1
ATOM 1725 N N . ASP B 1 98 ? -7.863 6.078 9.734 1 85.88 98 ASP B N 1
ATOM 1726 C CA . ASP B 1 98 ? -6.637 6.355 10.477 1 85.88 98 ASP B CA 1
ATOM 1727 C C . ASP B 1 98 ? -5.441 5.641 9.844 1 85.88 98 ASP B C 1
ATOM 1729 O O . ASP B 1 98 ? -5.594 4.562 9.266 1 85.88 98 ASP B O 1
ATOM 1733 N N . VAL B 1 99 ? -4.285 6.348 9.938 1 90.12 99 VAL B N 1
ATOM 1734 C CA . VAL B 1 99 ? -3.051 5.742 9.445 1 90.12 99 VAL B CA 1
ATOM 1735 C C . VAL B 1 99 ? -2.01 5.719 10.562 1 90.12 99 VAL B C 1
ATOM 1737 O O . VAL B 1 99 ? -1.832 6.711 11.273 1 90.12 99 VAL B O 1
ATOM 1740 N N . TYR B 1 100 ? -1.475 4.551 10.773 1 87.94 100 TYR B N 1
ATOM 1741 C CA . TYR B 1 100 ? -0.346 4.398 11.68 1 87.94 100 TYR B CA 1
ATOM 1742 C C . TYR B 1 100 ? 0.945 4.145 10.914 1 87.94 100 TYR B C 1
ATOM 1744 O O . TYR B 1 100 ? 0.996 3.279 10.039 1 87.94 100 TYR B O 1
ATOM 1752 N N . ALA B 1 101 ? 1.893 5.008 11.125 1 87.31 101 ALA B N 1
ATOM 1753 C CA . ALA B 1 101 ? 3.227 4.797 10.57 1 87.31 101 ALA B CA 1
ATOM 1754 C C . ALA B 1 101 ? 4.258 4.602 11.68 1 87.31 101 ALA B C 1
ATOM 1756 O O . ALA B 1 101 ? 4.348 5.414 12.602 1 87.31 101 ALA B O 1
ATOM 1757 N N . GLY B 1 102 ? 5.043 3.418 11.602 1 86.38 102 GLY B N 1
ATOM 1758 C CA . GLY B 1 102 ? 6.031 3.152 12.633 1 86.38 102 GLY B CA 1
ATOM 1759 C C . GLY B 1 102 ? 6.77 1.845 12.43 1 86.38 102 GLY B C 1
ATOM 1760 O O . GLY B 1 102 ? 6.762 1.283 11.336 1 86.38 102 GLY B O 1
ATOM 1761 N N . GLU B 1 103 ? 7.445 1.531 13.516 1 90.31 103 GLU B N 1
ATOM 1762 C CA . GLU B 1 103 ? 8.25 0.317 13.469 1 90.31 103 GLU B CA 1
ATOM 1763 C C . GLU B 1 103 ? 7.453 -0.896 13.938 1 90.31 103 GLU B C 1
ATOM 1765 O O . GLU B 1 103 ? 6.664 -0.802 14.875 1 90.31 103 GLU B O 1
ATOM 1770 N N . TRP B 1 104 ? 7.652 -1.956 13.273 1 91.31 104 TRP B N 1
ATOM 1771 C CA . TRP B 1 104 ? 7.086 -3.25 13.648 1 91.31 104 TRP B CA 1
ATOM 1772 C C . TRP B 1 104 ? 8.18 -4.234 14.039 1 91.31 104 TRP B C 1
ATOM 1774 O O . TRP B 1 104 ? 9.289 -4.191 13.492 1 91.31 104 TRP B O 1
ATOM 1784 N N . LEU B 1 105 ? 7.828 -5.031 15.047 1 89.88 105 LEU B N 1
ATOM 1785 C CA . LEU B 1 105 ? 8.695 -6.133 15.445 1 89.88 105 LEU B CA 1
ATOM 1786 C C . LEU B 1 105 ? 7.891 -7.418 15.633 1 89.88 105 LEU B C 1
ATOM 1788 O O . LEU B 1 105 ? 7.027 -7.492 16.516 1 89.88 105 LEU B O 1
ATOM 1792 N N . ASN B 1 106 ? 8.164 -8.312 14.773 1 89.75 106 ASN B N 1
ATOM 1793 C CA . ASN B 1 106 ? 7.527 -9.625 14.805 1 89.75 106 ASN B CA 1
ATOM 1794 C C . ASN B 1 106 ? 6.004 -9.516 14.812 1 89.75 106 ASN B C 1
ATOM 1796 O O . ASN B 1 106 ? 5.336 -10.148 15.633 1 89.75 106 ASN B O 1
ATOM 1800 N N . GLY B 1 107 ? 5.445 -8.625 13.984 1 88 107 GLY B N 1
ATOM 1801 C CA . GLY B 1 107 ? 4.012 -8.531 13.766 1 88 107 GLY B CA 1
ATOM 1802 C C . GLY B 1 107 ? 3.33 -7.555 14.711 1 88 107 GLY B C 1
ATOM 1803 O O . GLY B 1 107 ? 2.125 -7.324 14.609 1 88 107 GLY B O 1
ATOM 1804 N N . GLN B 1 108 ? 4.176 -7 15.57 1 88.25 108 GLN B N 1
ATOM 1805 C CA . GLN B 1 108 ? 3.611 -6.051 16.516 1 88.25 108 GLN B CA 1
ATOM 1806 C C . GLN B 1 108 ? 4.156 -4.645 16.297 1 88.25 108 GLN B C 1
ATOM 1808 O O . GLN B 1 108 ? 5.355 -4.469 16.062 1 88.25 108 GLN B O 1
ATOM 1813 N N . HIS B 1 109 ? 3.195 -3.713 16.188 1 81.12 109 HIS B N 1
ATOM 1814 C CA . HIS B 1 109 ? 3.672 -2.35 15.984 1 81.12 109 HIS B CA 1
ATOM 1815 C C . HIS B 1 109 ? 4.094 -1.707 17.297 1 81.12 109 HIS B C 1
ATOM 1817 O O . HIS B 1 109 ? 3.477 -1.945 18.344 1 81.12 109 HIS B O 1
ATOM 1823 N N . HIS B 1 110 ? 5.23 -1.128 17.281 1 74.38 110 HIS B N 1
ATOM 1824 C CA . HIS B 1 110 ? 5.816 -0.438 18.422 1 74.38 110 HIS B CA 1
ATOM 1825 C C . HIS B 1 110 ? 5.969 1.055 18.141 1 74.38 110 HIS B C 1
ATOM 1827 O O . HIS B 1 110 ? 6.426 1.448 17.078 1 74.38 110 HIS B O 1
ATOM 1833 N N . GLY B 1 111 ? 5.199 1.917 19.188 1 59.34 111 GLY B N 1
ATOM 1834 C CA . GLY B 1 111 ? 5.477 3.344 19.125 1 59.34 111 GLY B CA 1
ATOM 1835 C C . GLY B 1 111 ? 4.266 4.168 18.719 1 59.34 111 GLY B C 1
ATOM 1836 O O . GLY B 1 111 ? 3.162 3.639 18.594 1 59.34 111 GLY B O 1
ATOM 1837 N N . GLN B 1 112 ? 4.289 5.41 18.891 1 55.53 112 GLN B N 1
ATOM 1838 C CA . GLN B 1 112 ? 3.217 6.371 18.641 1 55.53 112 GLN B CA 1
ATOM 1839 C C . GLN B 1 112 ? 2.941 6.516 17.141 1 55.53 112 GLN B C 1
ATOM 1841 O O . GLN B 1 112 ? 3.867 6.703 16.344 1 55.53 112 GLN B O 1
ATOM 1846 N N . GLY B 1 113 ? 2.123 5.637 16.672 1 54.22 113 GLY B N 1
ATOM 1847 C CA . GLY B 1 113 ? 1.767 5.801 15.281 1 54.22 113 GLY B CA 1
ATOM 1848 C C . GLY B 1 113 ? 1.185 7.164 14.969 1 54.22 113 GLY B C 1
ATOM 1849 O O . GLY B 1 113 ? 0.448 7.73 15.773 1 54.22 113 GLY B O 1
ATOM 1850 N N . ILE B 1 114 ? 1.86 8.133 14.602 1 56.94 114 ILE B N 1
ATOM 1851 C CA . ILE B 1 114 ? 1.608 9.547 14.336 1 56.94 114 ILE B CA 1
ATOM 1852 C C . ILE B 1 114 ? 0.401 9.688 13.414 1 56.94 114 ILE B C 1
ATOM 1854 O O . ILE B 1 114 ? -0.458 10.547 13.633 1 56.94 114 ILE B O 1
ATOM 1858 N N . VAL B 1 115 ? 0.126 8.969 12.398 1 52.94 115 VAL B N 1
ATOM 1859 C CA . VAL B 1 115 ? -0.497 9.75 11.328 1 52.94 115 VAL B CA 1
ATOM 1860 C C . VAL B 1 115 ? -2.016 9.617 11.414 1 52.94 115 VAL B C 1
ATOM 1862 O O . VAL B 1 115 ? -2.535 8.539 11.719 1 52.94 115 VAL B O 1
#

Foldseek 3Di:
DADDDDPNAAAQWGKDADPVQQKIKTGGDDRNAQAAWIWIWGQDPVVRHTDTAKTDGDHPNADAQWIWGQDPAAAIKTGGDDRNFQAAWIWGAGPVGDIFTAGDDRNRGDDDRDD/DADDDDPNAAAQWGKDADPVQQKIKTGGDDRNAQAAWIWIWGQDPVVRHTDTAKTDGDDPNADAQWIWGQDPAAAIKTGGDDRNFQAAWIWGAGPVGDIFTAGDDRNRGDDDRDD

Nearest PDB structures (foldseek):
  8j07-assembly1_c1  TM=9.652E-01  e=1.296E-10  Homo sapiens
  7rxe-assembly1_A  TM=8.482E-01  e=1.548E-06  Homo sapiens
  7sqc-assembly1_7J  TM=8.965E-01  e=9.802E-06  Chlamydomonas reinhardtii
  6t68-assembly1_B  TM=5.967E-01  e=1.442E-07  Trypanosoma brucei
  7sqc-assembly1_7C  TM=8.907E-01  e=2.279E-05  Chlamydomonas reinhardtii

Sequence (230 aa):
YTGEWLDDKKHGYGTQVWTKTGSMYVGYWKYGKPDGEGTQKVLNPKVKDYVVKYAGDWKNGKKHGMGLYFDDNAGIYEGQWVEGHQNGWGRMYFPNGDVYAGEWLNGQHHGQGIVYTGEWLDDKKHGYGTQVWTKTGSMYVGYWKYGKPDGEGTQKVLNPKVKDYVVKYAGDWKNGKKHGMGLYFDDNAGIYEGQWVEGHQNGWGRMYFPNGDVYAGEWLNGQHHGQGIV

pLDDT: mean 91.61, std 8.93, range [52.22, 98.44]

Secondary structure (DSSP, 8-state):
-EEEEETTEEEEEEEEEETTTTEEEEEEEETTEEEEEEEEEEEETTTTEEEEEEEEEEETTEEEEEEEEEETTTEEEEEEEETTEEEEEEEEE-TTS-EEEEEEETTEEES----/-EEEEETTEEEEEEEEEETTTTEEEEEEEETTEEEEEEEEEEEETTTTEEEEEEEEEEETTEEEEEEEEEETTTEEEEEEEETTEEEEEEEEE-TTS-EEEEEEETTEEES----

Radius of gyration: 18.92 Å; Cα contacts (8 Å, |Δi|>4): 619; chains: 2; bounding box: 35×63×39 Å

Solvent-accessible surface area (backbone atoms only — not comparable to full-atom values): 11310 Å² total; per-residue (Å²): 114,53,62,42,71,51,95,92,23,45,21,49,55,33,36,38,68,40,77,92,79,36,36,35,39,32,29,25,24,47,87,59,23,44,32,37,56,33,34,36,29,33,57,33,78,88,77,72,40,56,36,63,38,34,40,30,29,26,48,86,60,23,43,20,49,55,34,40,35,52,39,97,77,70,22,37,39,42,30,28,25,52,83,61,23,41,31,46,58,33,34,38,37,34,82,82,40,49,34,33,46,42,38,28,56,80,65,37,78,52,78,78,49,75,70,115,53,63,41,70,51,96,91,22,44,20,51,56,33,38,39,68,40,77,93,79,35,36,34,38,34,28,26,25,46,88,59,24,45,31,38,57,34,35,36,29,33,57,31,78,92,75,72,39,55,36,62,36,32,41,30,29,27,47,87,60,21,44,21,49,54,35,40,35,51,39,96,80,72,22,38,39,42,31,28,26,52,83,60,24,40,31,46,57,33,35,39,38,33,83,82,40,48,35,35,45,41,38,27,56,79,64,37,78,51,76,77,49,74,68

InterPro domains:
  IPR003409 MORN repeat [PF02493] (1-19)
  IPR003409 MORN repeat [PF02493] (25-39)
  IPR003409 MORN repeat [PF02493] (54-69)
  IPR003409 MORN repeat [PF02493] (77-99)
  IPR003409 MORN repeat [PF02493] (100-114)
  IPR003409 MORN repeat [SM00698] (1-20)
  IPR003409 MORN repeat [SM00698] (23-44)
  IPR003409 MORN repeat [SM00698] (52-73)
  IPR003409 MORN repeat [SM00698] (75-96)
  IPR003409 MORN repeat [SM00698] (98-114)
  IPR052472 MORN repeat-containing protein 3 [PTHR46511] (1-115)